Protein AF-A0A1C9WLQ6-F1 (afdb_monomer_lite)

Radius of gyration: 16.51 Å; chains: 1; bounding box: 37×39×49 Å

Sequence (210 aa):
MPSKVFTDQELMTVGNAVLQQYGGPPMDDSGQARKSYALMPSPPPGWYPPPVEPSECGVFHEPWQHQAQLDLTMGFAMGLVPIGGWPGPGMILLDVRSAPRDSLARADFDYTDELLSRCATFDKTESSVRGPEVYTVHLLTAPKIGEKAYAMKTSWQGRDIRLGLRVLAGTLSIDLGFNSGFAMSDADALELMEQIAQQFVDEANKPTRG

pLDDT: mean 86.21, std 12.08, range [38.06, 97.44]

Structure (mmCIF, N/CA/C/O backbone):
data_AF-A0A1C9WLQ6-F1
#
_entry.id   AF-A0A1C9WLQ6-F1
#
loop_
_atom_site.group_PDB
_atom_site.id
_atom_site.type_symbol
_atom_site.label_atom_id
_atom_site.label_alt_id
_atom_site.label_comp_id
_atom_site.label_asym_id
_atom_site.label_entity_id
_atom_site.label_seq_id
_atom_site.pdbx_PDB_ins_code
_atom_site.Cartn_x
_atom_site.Cartn_y
_atom_site.Cartn_z
_atom_site.occupancy
_atom_site.B_iso_or_equiv
_atom_site.auth_seq_id
_atom_site.auth_comp_id
_atom_site.auth_asym_id
_atom_site.auth_atom_id
_atom_site.pdbx_PDB_model_num
ATOM 1 N N . MET A 1 1 ? -5.318 -9.184 15.111 1.00 90.81 1 MET A N 1
ATOM 2 C CA . MET A 1 1 ? -5.619 -8.402 13.898 1.00 90.81 1 MET A CA 1
ATOM 3 C C . MET A 1 1 ? -6.871 -7.580 14.147 1.00 90.81 1 MET A C 1
ATOM 5 O O . MET A 1 1 ? -7.752 -8.095 14.842 1.00 90.81 1 MET A O 1
ATOM 9 N N . PRO A 1 2 ? -6.948 -6.346 13.620 1.00 91.31 2 PRO A N 1
ATOM 10 C CA . PRO A 1 2 ? -8.106 -5.478 13.792 1.00 91.31 2 PRO A CA 1
ATOM 11 C C . PRO A 1 2 ? -9.375 -6.136 13.246 1.00 91.31 2 PRO A C 1
ATOM 13 O O . PRO A 1 2 ? -9.385 -6.659 12.135 1.00 91.31 2 PRO A O 1
ATOM 16 N N . SER A 1 3 ? -10.441 -6.142 14.043 1.00 92.62 3 SER A N 1
ATOM 17 C CA . SER A 1 3 ? -11.726 -6.763 13.683 1.00 92.62 3 SER A CA 1
ATOM 18 C C . SER A 1 3 ? -12.830 -5.749 13.382 1.00 92.62 3 SER A C 1
ATOM 20 O O . SER A 1 3 ? -13.868 -6.104 12.826 1.00 92.62 3 SER A O 1
ATOM 22 N N . LYS A 1 4 ? -12.616 -4.481 13.746 1.00 94.44 4 LYS A N 1
ATOM 23 C CA . LYS A 1 4 ? -13.542 -3.372 13.511 1.00 94.44 4 LYS A CA 1
ATOM 24 C C . LYS A 1 4 ? -13.301 -2.769 12.130 1.00 94.44 4 LYS A C 1
ATOM 26 O O . LYS A 1 4 ? -12.160 -2.495 11.784 1.00 94.44 4 LYS A O 1
ATOM 31 N N . VAL A 1 5 ? -14.360 -2.498 11.370 1.00 96.12 5 VAL A N 1
ATOM 32 C CA . VAL A 1 5 ? -14.257 -1.640 10.178 1.00 96.12 5 VAL A CA 1
ATOM 33 C C . VAL A 1 5 ? -14.198 -0.184 10.631 1.00 96.12 5 VAL A C 1
ATOM 35 O O . VAL A 1 5 ? -15.054 0.258 11.398 1.00 96.12 5 VAL A O 1
ATOM 38 N N . PHE A 1 6 ? -13.176 0.534 10.181 1.00 96.19 6 PHE A N 1
ATOM 39 C CA . PHE A 1 6 ? -12.925 1.923 10.543 1.00 96.19 6 PHE A CA 1
ATOM 40 C C . PHE A 1 6 ? -13.519 2.866 9.498 1.00 96.19 6 PHE A C 1
ATOM 42 O O . PHE A 1 6 ? -13.469 2.606 8.297 1.00 96.19 6 PHE A O 1
ATOM 49 N N . THR A 1 7 ? -14.059 3.985 9.963 1.00 94.81 7 THR A N 1
ATOM 50 C CA . THR A 1 7 ? -14.397 5.132 9.111 1.00 94.81 7 THR A CA 1
ATOM 51 C C . THR A 1 7 ? -13.138 5.904 8.704 1.00 94.81 7 THR A C 1
ATOM 53 O O . THR A 1 7 ? -12.097 5.769 9.350 1.00 94.81 7 THR A O 1
ATOM 56 N N . ASP A 1 8 ? -13.240 6.772 7.691 1.00 93.75 8 ASP A N 1
ATOM 57 C CA . ASP A 1 8 ? -12.157 7.691 7.295 1.00 93.75 8 ASP A CA 1
ATOM 58 C C . ASP A 1 8 ? -11.576 8.442 8.508 1.00 93.75 8 ASP A C 1
ATOM 60 O O . ASP A 1 8 ? -10.367 8.480 8.720 1.00 93.75 8 ASP A O 1
ATOM 64 N N . GLN A 1 9 ? -12.447 8.990 9.364 1.00 94.56 9 GLN A N 1
ATOM 65 C CA . GLN A 1 9 ? -12.029 9.763 10.533 1.00 94.56 9 GLN A CA 1
ATOM 66 C C . GLN A 1 9 ? -11.255 8.926 11.551 1.00 94.56 9 GLN A C 1
ATOM 68 O O . GLN A 1 9 ? -10.273 9.400 12.121 1.00 94.56 9 GLN A O 1
ATOM 73 N N . GLU A 1 10 ? -11.682 7.688 11.786 1.00 96.25 10 GLU A N 1
ATOM 74 C CA . GLU A 1 10 ? -11.002 6.802 12.726 1.00 96.25 10 GLU A CA 1
ATOM 75 C C . GLU A 1 10 ? -9.656 6.328 12.169 1.00 96.25 10 GLU A C 1
ATOM 77 O O . GLU A 1 10 ? -8.682 6.284 12.918 1.00 96.25 10 GLU A O 1
ATOM 82 N N . LEU A 1 11 ? -9.567 6.052 10.862 1.00 95.81 11 LEU A N 1
ATOM 83 C CA . LEU A 1 11 ? -8.293 5.747 10.205 1.00 95.81 11 LEU A CA 1
ATOM 84 C C . LEU A 1 11 ? -7.330 6.930 10.253 1.00 95.81 11 LEU A C 1
ATOM 86 O O . LEU A 1 11 ? -6.155 6.731 10.548 1.00 95.81 11 LEU A O 1
ATOM 90 N N . MET A 1 12 ? -7.811 8.156 10.029 1.00 96.00 12 MET A N 1
ATOM 91 C CA . MET A 1 12 ? -6.989 9.354 10.197 1.00 96.00 12 MET A CA 1
ATOM 92 C C . MET A 1 12 ? -6.490 9.486 11.639 1.00 96.00 12 MET A C 1
ATOM 94 O O . MET A 1 12 ? -5.332 9.828 11.852 1.00 96.00 12 MET A O 1
ATOM 98 N N . THR A 1 13 ? -7.319 9.191 12.646 1.00 96.25 13 THR A N 1
ATOM 99 C CA . THR A 1 13 ? -6.895 9.208 14.056 1.00 96.25 13 THR A CA 1
ATOM 100 C C . THR A 1 13 ? -5.802 8.176 14.342 1.00 96.25 13 THR A C 1
ATOM 102 O O . THR A 1 13 ? -4.795 8.533 14.952 1.00 96.25 13 THR A O 1
ATOM 105 N N . VAL A 1 14 ? -5.965 6.934 13.875 1.00 96.56 14 VAL A N 1
ATOM 106 C CA . VAL A 1 14 ? -4.946 5.875 14.002 1.00 96.56 14 VAL A CA 1
ATOM 107 C C . VAL A 1 14 ? -3.658 6.287 13.284 1.00 96.56 14 VAL A C 1
ATOM 109 O O . VAL A 1 14 ? -2.586 6.285 13.884 1.00 96.56 14 VAL A O 1
ATOM 112 N N . GLY A 1 15 ? -3.765 6.724 12.028 1.00 95.56 15 GLY A N 1
ATOM 113 C CA . GLY A 1 15 ? -2.625 7.163 11.228 1.00 95.56 15 GLY A CA 1
ATOM 114 C C . GLY A 1 15 ? -1.885 8.341 11.852 1.00 95.56 15 GLY A C 1
ATOM 115 O O . GLY A 1 15 ? -0.665 8.309 11.939 1.00 95.56 15 GLY A O 1
ATOM 116 N N . ASN A 1 16 ? -2.595 9.332 12.394 1.00 95.56 16 ASN A N 1
ATOM 117 C CA . ASN A 1 16 ? -1.980 10.463 13.090 1.00 95.56 16 ASN A CA 1
ATOM 118 C C . ASN A 1 16 ? -1.144 10.028 14.301 1.00 95.56 16 ASN A C 1
ATOM 120 O O . ASN A 1 16 ? -0.064 10.575 14.516 1.00 95.56 16 ASN A O 1
ATOM 124 N N . ALA A 1 17 ? -1.607 9.045 15.079 1.00 94.56 17 ALA A N 1
ATOM 125 C CA . ALA A 1 17 ? -0.845 8.517 16.212 1.00 94.56 17 ALA A CA 1
ATOM 126 C C . ALA A 1 17 ? 0.442 7.790 15.770 1.00 94.56 17 ALA A C 1
ATOM 128 O O . ALA A 1 17 ? 1.456 7.847 16.468 1.00 94.56 17 ALA A O 1
ATOM 129 N N . VAL A 1 18 ? 0.428 7.153 14.595 1.00 94.44 18 VAL A N 1
ATOM 130 C CA . VAL A 1 18 ? 1.624 6.555 13.980 1.00 94.44 18 VAL A CA 1
ATOM 131 C C . VAL A 1 18 ? 2.556 7.645 13.439 1.00 94.44 18 VAL A C 1
ATOM 133 O O . VAL A 1 18 ? 3.714 7.717 13.843 1.00 94.44 18 VAL A O 1
ATOM 136 N N . LEU A 1 19 ? 2.059 8.548 12.586 1.00 91.25 19 LEU A N 1
ATOM 137 C CA . LEU A 1 19 ? 2.862 9.578 11.911 1.00 91.25 19 LEU A CA 1
ATOM 138 C C . LEU A 1 19 ? 3.553 10.551 12.874 1.00 91.25 19 LEU A C 1
ATOM 140 O O . LEU A 1 19 ? 4.663 11.009 12.591 1.00 91.25 19 LEU A O 1
ATOM 144 N N . GLN A 1 20 ? 2.948 10.829 14.034 1.00 90.00 20 GLN A N 1
ATOM 145 C CA . GLN A 1 20 ? 3.563 11.652 15.081 1.00 90.00 20 GLN A CA 1
ATOM 146 C C . GLN A 1 20 ? 4.928 11.120 15.536 1.00 90.00 20 GLN A C 1
ATOM 148 O O . GLN A 1 20 ? 5.811 11.915 15.856 1.00 90.00 20 GLN A O 1
ATOM 153 N N . GLN A 1 21 ? 5.135 9.800 15.524 1.00 89.12 21 GLN A N 1
ATOM 154 C CA . GLN A 1 21 ? 6.406 9.178 15.918 1.00 89.12 21 GLN A CA 1
ATOM 155 C C . GLN A 1 21 ? 7.533 9.469 14.920 1.00 89.12 21 GLN A C 1
ATOM 157 O O . GLN A 1 21 ? 8.706 9.444 15.284 1.00 89.12 21 GLN A O 1
ATOM 162 N N . TYR A 1 22 ? 7.172 9.801 13.681 1.00 88.44 22 TYR A N 1
ATOM 163 C CA . TYR A 1 22 ? 8.096 10.085 12.586 1.00 88.44 22 TYR A CA 1
ATOM 164 C C . TYR A 1 22 ? 8.267 11.587 12.319 1.00 88.44 22 TYR A C 1
ATOM 166 O O . TYR A 1 22 ? 8.954 11.973 11.374 1.00 88.44 22 TYR A O 1
ATOM 174 N N . GLY A 1 23 ? 7.642 12.454 13.128 1.00 83.06 23 GLY A N 1
ATOM 175 C CA . GLY A 1 23 ? 7.679 13.906 12.927 1.00 83.06 23 GLY A CA 1
ATOM 176 C C . GLY A 1 23 ? 7.059 14.355 11.598 1.00 83.06 23 GLY A C 1
ATOM 177 O O . GLY A 1 23 ? 7.413 15.418 11.087 1.00 83.06 23 GLY A O 1
ATOM 178 N N . GLY A 1 24 ? 6.185 13.524 11.020 1.00 75.56 24 GLY A N 1
ATOM 179 C CA . GLY A 1 24 ? 5.478 13.813 9.779 1.00 75.56 24 GLY A CA 1
ATOM 180 C C . GLY A 1 24 ? 4.307 14.776 9.972 1.00 75.56 24 GLY A C 1
ATOM 181 O O . GLY A 1 24 ? 3.872 15.015 11.105 1.00 75.56 24 GLY A O 1
ATOM 182 N N . PRO A 1 25 ? 3.779 15.341 8.873 1.00 86.94 25 PRO A N 1
ATOM 183 C CA . PRO A 1 25 ? 2.494 16.023 8.918 1.00 86.94 25 PRO A CA 1
ATOM 184 C C . PRO A 1 25 ? 1.389 15.050 9.373 1.00 86.94 25 PRO A C 1
ATOM 186 O O . PRO A 1 25 ? 1.560 13.831 9.290 1.00 86.94 25 PRO A O 1
ATOM 189 N N . PRO A 1 26 ? 0.247 15.566 9.856 1.00 91.69 26 PRO A N 1
ATOM 190 C CA . PRO A 1 26 ? -0.925 14.724 10.051 1.00 91.69 26 PRO A CA 1
ATOM 191 C C . PRO A 1 26 ? -1.365 14.077 8.727 1.00 91.69 26 PRO A C 1
ATOM 193 O O . PRO A 1 26 ? -1.025 14.558 7.647 1.00 91.69 26 PRO A O 1
ATOM 196 N N . MET A 1 27 ? -2.153 13.007 8.834 1.00 92.25 27 MET A N 1
ATOM 197 C CA . MET A 1 27 ? -2.867 12.389 7.717 1.00 92.25 27 MET A CA 1
ATOM 198 C C . MET A 1 27 ? -3.668 13.448 6.946 1.00 92.25 27 MET A C 1
ATOM 200 O O . MET A 1 27 ? -4.222 14.378 7.543 1.00 92.25 27 MET A O 1
ATOM 204 N N . ASP A 1 28 ? -3.765 13.270 5.633 1.00 90.75 28 ASP A N 1
ATOM 205 C CA . ASP A 1 28 ? -4.542 14.137 4.756 1.00 90.75 28 ASP A CA 1
ATOM 206 C C . ASP A 1 28 ? -6.041 14.051 5.076 1.00 90.75 28 ASP A C 1
ATOM 208 O O . ASP A 1 28 ? -6.569 12.987 5.419 1.00 90.75 28 ASP A O 1
ATOM 212 N N . ASP A 1 29 ? -6.755 15.171 4.908 1.00 89.94 29 ASP A N 1
ATOM 213 C CA . ASP A 1 29 ? -8.214 15.201 5.041 1.00 89.94 29 ASP A CA 1
ATOM 214 C C . ASP A 1 29 ? -8.843 14.319 3.955 1.00 89.94 29 ASP A C 1
ATOM 216 O O . ASP A 1 29 ? -8.941 14.687 2.780 1.00 89.94 29 ASP A O 1
ATOM 220 N N . SER A 1 30 ? -9.297 13.141 4.373 1.00 89.12 30 SER A N 1
ATOM 221 C CA . SER A 1 30 ? -9.847 12.120 3.483 1.00 89.12 30 SER A CA 1
ATOM 222 C C . SER A 1 30 ? -11.148 12.572 2.816 1.00 89.12 30 SER A C 1
ATOM 224 O O . SER A 1 30 ? -11.401 12.243 1.657 1.00 89.12 30 SER A O 1
ATOM 226 N N . GLY A 1 31 ? -11.949 13.407 3.486 1.00 87.62 31 GLY A N 1
ATOM 227 C CA . GLY A 1 31 ? -13.155 13.991 2.905 1.00 87.62 31 GLY A CA 1
ATOM 228 C C . GLY A 1 31 ? -12.828 15.011 1.814 1.00 87.62 31 GLY A C 1
ATOM 229 O O . GLY A 1 31 ? -13.459 15.015 0.753 1.00 87.62 31 GLY A O 1
ATOM 230 N N . GLN A 1 32 ? -11.825 15.859 2.047 1.00 86.56 32 GLN A N 1
ATOM 231 C CA . GLN A 1 32 ? -11.319 16.812 1.059 1.00 86.56 32 GLN A CA 1
ATOM 232 C C . GLN A 1 32 ? -10.671 16.089 -0.125 1.00 86.56 32 GLN A C 1
ATOM 234 O O . GLN A 1 32 ? -10.930 16.458 -1.276 1.00 86.56 32 GLN A O 1
ATOM 239 N N . ALA A 1 33 ? -9.891 15.037 0.139 1.00 84.06 33 ALA A N 1
ATOM 240 C CA . ALA A 1 33 ? -9.323 14.174 -0.883 1.00 84.06 33 ALA A CA 1
ATOM 241 C C . ALA A 1 33 ? -10.448 13.623 -1.763 1.00 84.06 33 ALA A C 1
ATOM 243 O O . ALA A 1 33 ? -10.515 13.970 -2.941 1.00 84.06 33 ALA A O 1
ATOM 244 N N . ARG A 1 34 ? -11.403 12.872 -1.200 1.00 83.00 34 ARG A N 1
ATOM 245 C CA . ARG A 1 34 ? -12.526 12.281 -1.953 1.00 83.00 34 ARG A CA 1
ATOM 246 C C . ARG A 1 34 ? -13.294 13.300 -2.792 1.00 83.00 34 ARG A C 1
ATOM 248 O O . ARG A 1 34 ? -13.593 13.021 -3.949 1.00 83.00 34 ARG A O 1
ATOM 255 N N . LYS A 1 35 ? -13.576 14.495 -2.257 1.00 83.88 35 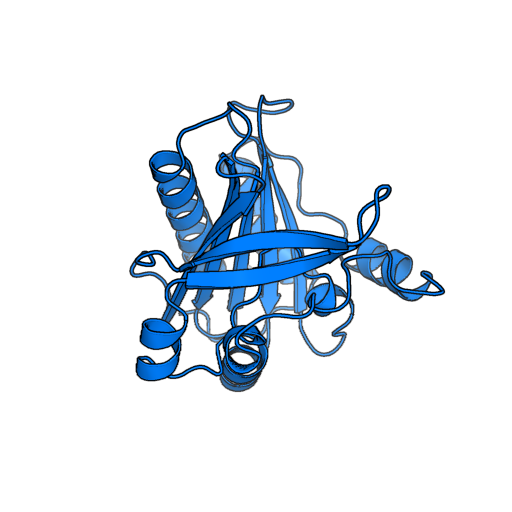LYS A N 1
ATOM 256 C CA . LYS A 1 35 ? -14.204 15.586 -3.029 1.00 83.88 35 LYS A CA 1
ATOM 257 C C . LYS A 1 35 ? -13.350 16.009 -4.219 1.00 83.88 35 LYS A C 1
ATOM 259 O O . LYS A 1 35 ? -13.876 16.181 -5.312 1.00 83.88 35 LYS A O 1
ATOM 264 N N . SER A 1 36 ? -12.047 16.162 -4.012 1.00 80.50 36 SER A N 1
ATOM 265 C CA . SER A 1 36 ? -11.103 16.535 -5.068 1.00 80.50 36 SER A CA 1
ATOM 266 C C . SER A 1 36 ? -11.053 15.461 -6.157 1.00 80.50 36 SER A C 1
ATOM 268 O O . SER A 1 36 ? -11.124 15.793 -7.336 1.00 80.50 36 SER A O 1
ATOM 270 N N . TYR A 1 37 ? -11.035 14.181 -5.768 1.00 74.50 37 TYR A N 1
ATOM 271 C CA . TYR A 1 37 ? -11.080 13.035 -6.679 1.00 74.50 37 TYR A CA 1
ATOM 272 C C . TYR A 1 37 ? -12.401 12.948 -7.459 1.00 74.50 37 TYR A C 1
ATOM 274 O O . TYR A 1 37 ? -12.375 12.775 -8.675 1.00 74.50 37 TYR A O 1
ATOM 282 N N . ALA A 1 38 ? -13.549 13.149 -6.805 1.00 76.75 38 ALA A N 1
ATOM 283 C CA . ALA A 1 38 ? -14.866 13.127 -7.450 1.00 76.75 38 ALA A CA 1
ATOM 284 C C . ALA A 1 38 ? -15.063 14.248 -8.487 1.00 76.75 38 ALA A C 1
ATOM 286 O O . ALA A 1 38 ? -15.879 14.114 -9.397 1.00 76.75 38 ALA A O 1
ATOM 287 N N . LEU A 1 39 ? -14.331 15.357 -8.348 1.00 76.12 39 LEU A N 1
ATOM 288 C CA . LEU A 1 39 ? -14.374 16.486 -9.276 1.00 76.12 39 LEU A CA 1
ATOM 289 C C . LEU A 1 39 ? -13.422 16.327 -10.467 1.00 76.12 39 LEU A C 1
ATOM 291 O O . LEU A 1 39 ? -13.440 17.184 -11.350 1.00 76.12 39 LEU A O 1
ATOM 295 N N . MET A 1 40 ? -12.606 15.268 -10.524 1.00 68.25 40 MET A N 1
ATOM 296 C CA . MET A 1 40 ? -11.732 15.026 -11.671 1.00 68.25 40 MET A CA 1
ATOM 297 C C . MET A 1 40 ? -12.553 14.449 -12.838 1.00 68.25 40 MET A C 1
ATOM 299 O O . MET A 1 40 ? -13.018 13.312 -12.757 1.00 68.25 40 MET A O 1
ATOM 303 N N . PRO A 1 41 ? -12.741 15.204 -13.941 1.00 53.06 41 PRO A N 1
ATOM 304 C CA . PRO A 1 41 ? -13.617 14.809 -15.050 1.00 53.06 41 PRO A CA 1
ATOM 305 C C . PRO A 1 41 ? -13.071 13.620 -15.852 1.00 53.06 41 PRO A C 1
ATOM 307 O O . PRO A 1 41 ? -13.786 12.999 -16.635 1.00 53.06 41 PRO A O 1
ATOM 310 N N . SER A 1 42 ? -11.791 13.304 -15.682 1.00 54.81 42 SER A N 1
ATOM 311 C CA . SER A 1 42 ? -11.160 12.075 -16.138 1.00 54.81 42 SER A CA 1
ATOM 312 C C . SER A 1 42 ? -9.997 11.773 -15.198 1.00 54.81 42 SER A C 1
ATOM 314 O O . SER A 1 42 ? -9.321 12.715 -14.770 1.00 54.81 42 SER A O 1
ATOM 316 N N . PRO A 1 43 ? -9.748 10.497 -14.879 1.00 54.59 43 PRO A N 1
ATOM 317 C CA . PRO A 1 43 ? -8.564 10.117 -14.131 1.00 54.59 43 PRO A CA 1
ATOM 318 C C . PRO A 1 43 ? -7.301 10.630 -14.845 1.00 54.59 43 PRO A C 1
ATOM 320 O O . PRO A 1 43 ? -7.176 10.415 -16.056 1.00 54.59 43 PRO A O 1
ATOM 323 N N . PRO A 1 44 ? -6.372 11.313 -14.155 1.00 54.31 44 PRO A N 1
ATOM 324 C CA . PRO A 1 44 ? -5.031 11.560 -14.658 1.00 54.31 44 PRO A CA 1
ATOM 325 C C . PRO A 1 44 ? -4.411 10.300 -15.293 1.00 54.31 44 PRO A C 1
ATOM 327 O O . PRO A 1 44 ? -4.679 9.181 -14.838 1.00 54.31 44 PRO A O 1
ATOM 330 N N . PRO A 1 45 ? -3.556 10.448 -16.322 1.00 50.12 45 PRO A N 1
ATOM 331 C CA . PRO A 1 45 ? -2.748 9.342 -16.830 1.00 50.12 45 PRO A CA 1
ATOM 332 C C . PRO A 1 45 ? -2.047 8.618 -15.666 1.00 50.12 45 PRO A C 1
ATOM 334 O O . PRO A 1 45 ? -1.383 9.268 -14.863 1.00 50.12 45 PRO A O 1
ATOM 337 N N . GLY A 1 46 ? -2.233 7.296 -15.553 1.00 52.50 46 GLY A N 1
ATOM 338 C CA . GLY A 1 46 ? -1.705 6.478 -14.445 1.00 52.50 46 GLY A CA 1
ATOM 339 C C . GLY A 1 46 ? -2.719 6.065 -13.366 1.00 52.50 46 GLY A C 1
ATOM 340 O O . GLY A 1 46 ? -2.365 5.318 -12.463 1.00 52.50 46 GLY A O 1
ATOM 341 N N . TRP A 1 47 ? -3.981 6.501 -13.449 1.00 53.28 47 TRP A N 1
ATOM 342 C CA . TRP A 1 47 ? -5.034 6.085 -12.502 1.00 53.28 47 TRP A CA 1
ATOM 343 C C . TRP A 1 47 ? -5.726 4.758 -12.824 1.00 53.28 47 TRP A C 1
ATOM 345 O O . TRP A 1 47 ? -6.273 4.112 -11.929 1.00 53.28 47 TRP A O 1
ATOM 355 N N . TYR A 1 48 ? -5.761 4.370 -14.096 1.00 60.00 48 TYR A N 1
ATOM 356 C CA . TYR A 1 48 ? -6.139 3.009 -14.461 1.00 60.00 48 TYR A CA 1
ATOM 357 C C . TYR A 1 48 ? -4.922 2.109 -14.269 1.00 60.00 48 TYR A C 1
ATOM 359 O O . TYR A 1 48 ? -3.806 2.585 -14.503 1.00 60.00 48 TYR A O 1
ATOM 367 N N . PRO A 1 49 ? -5.111 0.832 -13.883 1.00 68.94 49 PRO A N 1
ATOM 368 C CA . PRO A 1 49 ? -3.999 -0.098 -13.826 1.00 68.94 49 PRO A CA 1
ATOM 369 C C . PRO A 1 49 ? -3.325 -0.082 -15.202 1.00 68.94 49 PRO A C 1
ATOM 371 O O . PRO A 1 49 ? -4.023 -0.253 -16.212 1.00 68.94 49 PRO A O 1
ATOM 374 N N . PRO A 1 50 ? -2.016 0.206 -15.278 1.00 78.25 50 PRO A N 1
ATOM 375 C CA . PRO A 1 50 ? -1.320 0.164 -16.550 1.00 78.25 50 PRO A CA 1
ATOM 376 C C . PRO A 1 50 ? -1.463 -1.242 -17.146 1.00 78.25 50 PRO A C 1
ATOM 378 O O . PRO A 1 50 ? -1.526 -2.208 -16.385 1.00 78.25 50 PRO A O 1
ATOM 381 N N . PRO A 1 51 ? -1.512 -1.395 -18.481 1.00 87.62 51 PRO A N 1
ATOM 382 C CA . PRO A 1 51 ? -1.411 -2.709 -19.098 1.00 87.62 51 PRO A CA 1
ATOM 383 C C . PRO A 1 51 ? -0.188 -3.457 -18.562 1.00 87.62 51 PRO A C 1
ATOM 385 O O . PRO A 1 51 ? 0.903 -2.882 -18.493 1.00 87.62 51 PRO A O 1
ATOM 388 N N . VAL A 1 52 ? -0.391 -4.719 -18.191 1.00 91.31 52 VAL A N 1
ATOM 389 C CA . VAL A 1 52 ? 0.625 -5.606 -17.617 1.00 91.31 52 VAL A CA 1
ATOM 390 C C . VAL A 1 52 ? 0.816 -6.810 -18.534 1.00 91.31 52 VAL A C 1
ATOM 392 O O . VAL A 1 52 ? -0.159 -7.306 -19.095 1.00 91.31 52 VAL A O 1
ATOM 395 N N . GLU A 1 53 ? 2.054 -7.276 -18.675 1.00 93.75 53 GLU A N 1
ATOM 396 C CA . GLU A 1 53 ? 2.416 -8.490 -19.403 1.00 93.75 53 GLU A CA 1
ATOM 397 C C . GLU A 1 53 ? 3.285 -9.396 -18.505 1.00 93.75 53 GLU A C 1
ATOM 399 O O . GLU A 1 53 ? 4.375 -8.977 -18.098 1.00 93.75 53 GLU A O 1
ATOM 404 N N . PRO A 1 54 ? 2.848 -10.633 -18.195 1.00 94.69 54 PRO A N 1
ATOM 405 C CA . PRO A 1 54 ? 1.558 -11.237 -18.551 1.00 94.69 54 PRO A CA 1
ATOM 406 C C . PRO A 1 54 ? 0.353 -10.559 -17.881 1.00 94.69 54 PRO A C 1
ATOM 408 O O . PRO A 1 54 ? 0.442 -10.081 -16.749 1.00 94.69 54 PRO A O 1
ATOM 411 N N . SER A 1 55 ? -0.797 -10.547 -18.560 1.00 92.31 55 SER A N 1
ATOM 412 C CA . SER A 1 55 ? -2.003 -9.839 -18.091 1.00 92.31 55 SER A CA 1
ATOM 413 C C . SER A 1 55 ? -2.517 -10.303 -16.723 1.00 92.31 55 SER A C 1
ATOM 415 O O . SER A 1 55 ? -3.024 -9.500 -15.940 1.00 92.31 55 SER A O 1
ATOM 417 N N . GLU A 1 56 ? -2.336 -11.582 -16.390 1.00 92.50 56 GLU A N 1
ATOM 418 C CA . GLU A 1 56 ? -2.707 -12.160 -15.099 1.00 92.50 56 GLU A CA 1
ATOM 419 C C . GLU A 1 56 ? -1.890 -11.604 -13.923 1.00 92.50 56 GLU A C 1
ATOM 421 O O . GLU A 1 56 ? -2.333 -11.698 -12.780 1.00 92.50 56 GLU A O 1
ATOM 426 N N . CYS A 1 57 ? -0.733 -10.986 -14.181 1.00 93.31 57 CYS A N 1
ATOM 427 C CA . CYS A 1 57 ? 0.076 -10.331 -13.155 1.00 93.31 57 CYS A CA 1
ATOM 428 C C . CYS A 1 57 ? -0.471 -8.953 -12.753 1.00 93.31 57 CYS A C 1
ATOM 430 O O . CYS A 1 57 ? -0.007 -8.375 -11.771 1.00 93.31 57 CYS A O 1
ATOM 432 N N . GLY A 1 58 ? -1.506 -8.454 -13.440 1.00 88.38 58 GLY A N 1
ATOM 433 C CA . GLY A 1 58 ? -2.174 -7.188 -13.124 1.00 88.38 58 GLY A CA 1
ATOM 434 C C . GLY A 1 58 ? -2.850 -7.133 -11.750 1.00 88.38 58 GLY A C 1
ATOM 435 O O . GLY A 1 58 ? -3.203 -6.047 -11.308 1.00 88.38 58 GLY A O 1
ATOM 436 N N . VAL A 1 59 ? -2.987 -8.269 -11.054 1.00 88.06 59 VAL A N 1
ATOM 437 C CA . VAL A 1 59 ? -3.464 -8.337 -9.659 1.00 88.06 59 VAL A CA 1
ATOM 438 C C . VAL A 1 59 ? -2.457 -7.779 -8.645 1.00 88.06 59 VAL A C 1
ATOM 440 O O . VAL A 1 59 ? -2.830 -7.454 -7.521 1.00 88.06 59 VAL A O 1
ATOM 443 N N . PHE A 1 60 ? -1.178 -7.650 -9.016 1.00 89.06 60 PHE A N 1
ATOM 444 C CA . PHE A 1 60 ? -0.148 -7.060 -8.161 1.00 89.06 60 PHE A CA 1
ATOM 445 C C . PHE A 1 60 ? -0.072 -5.558 -8.407 1.00 89.06 60 PHE A C 1
ATOM 447 O O . PHE A 1 60 ? 0.574 -5.077 -9.335 1.00 89.06 60 PHE A O 1
ATOM 454 N N . HIS A 1 61 ? -0.771 -4.813 -7.560 1.00 76.31 61 HIS A N 1
ATOM 455 C CA . HIS A 1 61 ? -0.917 -3.372 -7.707 1.00 76.31 61 HIS A CA 1
ATOM 456 C C . HIS A 1 61 ? 0.244 -2.654 -7.038 1.00 76.31 61 HIS A C 1
ATOM 458 O O . HIS A 1 61 ? 0.530 -2.919 -5.866 1.00 76.31 61 HIS A O 1
ATOM 464 N N . GLU A 1 62 ? 0.861 -1.721 -7.756 1.00 69.94 62 GLU A N 1
ATOM 465 C CA . GLU A 1 62 ? 1.792 -0.781 -7.146 1.00 69.94 62 GLU A CA 1
ATOM 466 C C . GLU A 1 62 ? 1.112 0.083 -6.078 1.00 69.94 62 GLU A C 1
ATOM 468 O O . GLU A 1 62 ? -0.102 0.329 -6.154 1.00 69.94 62 GLU A O 1
ATOM 473 N N . PRO A 1 63 ? 1.910 0.604 -5.130 1.00 60.84 63 PRO A N 1
ATOM 474 C CA . PRO A 1 63 ? 1.479 1.704 -4.292 1.00 60.84 63 PRO A CA 1
ATOM 475 C C . PRO A 1 63 ? 0.982 2.872 -5.144 1.00 60.84 63 PRO A C 1
ATOM 477 O O . PRO A 1 63 ? 1.423 3.048 -6.282 1.00 60.84 63 PRO A O 1
ATOM 480 N N . TRP A 1 64 ? 0.101 3.699 -4.581 1.00 61.72 64 TRP A N 1
ATOM 481 C CA . TRP A 1 64 ? -0.406 4.931 -5.216 1.00 61.72 64 TRP A CA 1
ATOM 482 C C . TRP A 1 64 ? -1.458 4.733 -6.303 1.00 61.72 64 TRP A C 1
ATOM 484 O O . TRP A 1 64 ? -1.813 5.677 -7.009 1.00 61.72 64 TRP A O 1
ATOM 494 N N . GLN A 1 65 ? -2.018 3.532 -6.433 1.00 60.38 65 GLN A N 1
ATOM 495 C CA . GLN A 1 65 ? -3.187 3.354 -7.284 1.00 60.38 65 GLN A CA 1
ATOM 496 C C . GLN A 1 65 ? -4.423 3.983 -6.633 1.00 60.38 65 GLN A C 1
ATOM 498 O O . GLN A 1 65 ? -4.961 3.484 -5.644 1.00 60.38 65 GLN A O 1
ATOM 503 N N . HIS A 1 66 ? -4.903 5.065 -7.250 1.00 64.12 66 HIS A N 1
ATOM 504 C CA . HIS A 1 66 ? -5.952 5.948 -6.731 1.00 64.12 66 HIS A CA 1
ATOM 505 C C . HIS A 1 66 ? -7.367 5.330 -6.635 1.00 64.12 66 HIS A C 1
ATOM 507 O O . HIS A 1 66 ? -8.366 6.025 -6.429 1.00 64.12 66 HIS A O 1
ATOM 513 N N . GLN A 1 67 ? -7.484 4.016 -6.823 1.00 63.31 67 GLN A N 1
ATOM 514 C CA . GLN A 1 67 ? -8.758 3.304 -6.753 1.00 63.31 67 GLN A CA 1
ATOM 515 C C . GLN A 1 67 ? -9.318 3.290 -5.327 1.00 63.31 67 GLN A C 1
ATOM 517 O O . GLN A 1 67 ? -10.534 3.335 -5.147 1.00 63.31 67 GLN A O 1
ATOM 522 N N . ALA A 1 68 ? -8.444 3.309 -4.317 1.00 64.25 68 ALA A N 1
ATOM 523 C CA . ALA A 1 68 ? -8.833 3.303 -2.911 1.00 64.25 68 ALA A CA 1
ATOM 524 C C . ALA A 1 68 ? -9.668 4.533 -2.504 1.00 64.25 68 ALA A C 1
ATOM 526 O O . ALA A 1 68 ? -10.620 4.425 -1.736 1.00 64.25 68 ALA A O 1
ATOM 527 N N . GLN A 1 69 ? -9.336 5.697 -3.056 1.00 70.25 69 GLN A N 1
ATOM 528 C CA . GLN A 1 69 ? -9.962 6.992 -2.792 1.00 70.25 69 GLN A CA 1
ATOM 529 C C . GLN A 1 69 ? -11.367 7.065 -3.403 1.00 70.25 69 GLN A C 1
ATOM 531 O O . GLN A 1 69 ? -12.241 7.764 -2.883 1.00 70.25 69 GLN A O 1
ATOM 536 N N . LEU A 1 70 ? -11.576 6.348 -4.511 1.00 72.00 70 LEU A N 1
ATOM 537 C CA . LEU A 1 70 ? -12.826 6.325 -5.269 1.00 72.00 70 LEU A CA 1
ATOM 538 C C . LEU A 1 70 ? -13.832 5.307 -4.723 1.00 72.00 70 LEU A C 1
ATOM 540 O O . LEU A 1 70 ? -15.031 5.450 -4.971 1.00 72.00 70 LEU A O 1
ATOM 544 N N . ASP A 1 71 ? -13.379 4.314 -3.956 1.00 77.50 71 ASP A N 1
ATOM 545 C CA . ASP A 1 71 ? -14.272 3.379 -3.284 1.00 77.50 71 ASP A CA 1
ATOM 546 C C . ASP A 1 71 ? -14.864 4.015 -2.016 1.00 77.50 71 ASP A C 1
ATOM 548 O O . ASP A 1 71 ? -14.248 4.079 -0.949 1.00 77.50 71 ASP A O 1
ATOM 552 N N . LEU A 1 72 ? -16.089 4.525 -2.146 1.00 79.81 72 LEU A N 1
ATOM 553 C CA . LEU A 1 72 ? -16.842 5.130 -1.045 1.00 79.81 72 LEU A CA 1
ATOM 554 C C . LEU A 1 72 ? -17.421 4.092 -0.070 1.00 79.81 72 LEU A C 1
ATOM 556 O O . LEU A 1 72 ? -18.000 4.474 0.946 1.00 79.81 72 LEU A O 1
ATOM 560 N N . THR A 1 73 ? -17.314 2.795 -0.372 1.00 83.94 73 THR A N 1
ATOM 561 C CA . THR A 1 73 ? -17.829 1.721 0.491 1.00 83.94 73 THR A CA 1
ATOM 562 C C . THR A 1 73 ? -16.838 1.301 1.576 1.00 83.94 73 THR A C 1
ATOM 564 O O . THR A 1 73 ? -17.208 0.569 2.495 1.00 83.94 73 THR A O 1
ATOM 567 N N . MET A 1 74 ? -15.598 1.788 1.496 1.00 90.19 74 MET A N 1
ATOM 568 C CA . MET A 1 74 ? -14.512 1.487 2.424 1.00 90.19 74 MET A CA 1
ATOM 569 C C . MET A 1 74 ? -14.052 2.759 3.131 1.00 90.19 74 MET A C 1
ATOM 571 O O . MET A 1 74 ? -14.024 3.828 2.522 1.00 90.19 74 MET A O 1
ATOM 575 N N . GLY A 1 75 ? -13.647 2.644 4.396 1.00 92.94 75 GLY A N 1
ATOM 576 C CA . GLY A 1 75 ? -12.901 3.705 5.066 1.00 92.94 75 GLY A CA 1
ATOM 577 C C . GLY A 1 75 ? -11.552 3.917 4.382 1.00 92.94 75 GLY A C 1
ATOM 578 O O . GLY A 1 75 ? -10.950 2.955 3.909 1.00 92.94 75 GLY A O 1
ATOM 579 N N . PHE A 1 76 ? -11.078 5.156 4.334 1.00 92.62 76 PHE A N 1
ATOM 580 C CA . PHE A 1 76 ? -9.831 5.541 3.684 1.00 92.62 76 PHE A CA 1
ATOM 581 C C . PHE A 1 76 ? -9.076 6.596 4.499 1.00 92.62 76 PHE A C 1
ATOM 583 O O . PHE A 1 76 ? -9.697 7.499 5.057 1.00 92.62 76 PHE A O 1
ATOM 590 N N . ALA A 1 77 ? -7.747 6.498 4.526 1.00 93.00 77 ALA A N 1
ATOM 591 C CA . ALA A 1 77 ? -6.860 7.571 4.958 1.00 93.00 77 ALA A CA 1
ATOM 592 C C . ALA A 1 77 ? -5.522 7.522 4.205 1.00 93.00 77 ALA A C 1
ATOM 594 O O . ALA A 1 77 ? -5.031 6.437 3.897 1.00 93.00 77 ALA A O 1
ATOM 595 N N . MET A 1 78 ? -4.923 8.690 3.960 1.00 91.38 78 MET A N 1
ATOM 596 C CA . MET A 1 78 ? -3.607 8.844 3.327 1.00 91.38 78 MET A CA 1
ATOM 597 C C . MET A 1 78 ? -2.698 9.718 4.185 1.00 91.38 78 MET A C 1
ATOM 599 O O . MET A 1 78 ? -3.172 10.615 4.882 1.00 91.38 78 MET A O 1
ATOM 603 N N . GLY A 1 79 ? -1.394 9.478 4.126 1.00 90.56 79 GLY A N 1
ATOM 604 C CA . GLY A 1 79 ? -0.407 10.353 4.734 1.00 90.56 79 GLY A CA 1
ATOM 605 C C . GLY A 1 79 ? 0.998 10.161 4.180 1.00 90.56 79 GLY A C 1
ATOM 606 O O . GLY A 1 79 ? 1.252 9.348 3.2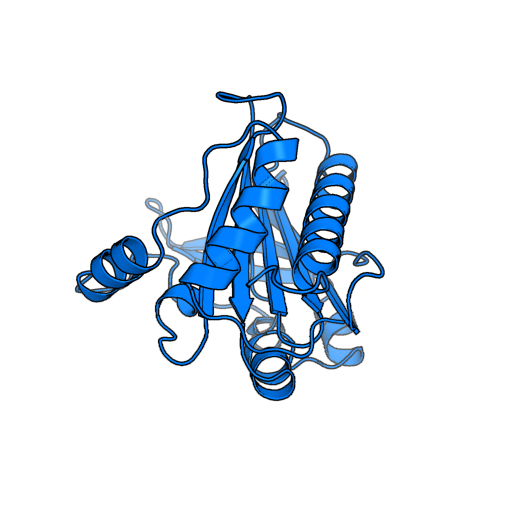89 1.00 90.56 79 GLY A O 1
ATOM 607 N N . LEU A 1 80 ? 1.921 10.937 4.742 1.00 89.56 80 LEU A N 1
ATOM 608 C CA . LEU A 1 80 ? 3.327 10.965 4.357 1.00 89.56 80 LEU A CA 1
ATOM 609 C C . LEU A 1 80 ? 4.208 10.740 5.583 1.00 89.56 80 LEU A C 1
ATOM 611 O O . LEU A 1 80 ? 4.104 11.462 6.575 1.00 89.56 80 LEU A O 1
ATOM 615 N N . VAL A 1 81 ? 5.129 9.786 5.482 1.00 88.81 81 VAL A N 1
ATOM 616 C CA . VAL A 1 81 ? 6.200 9.576 6.457 1.00 88.81 81 VAL A CA 1
ATOM 617 C C . VAL A 1 81 ? 7.490 10.174 5.894 1.00 88.81 81 VAL A C 1
ATOM 619 O O . VAL A 1 81 ? 8.032 9.637 4.922 1.00 88.81 81 VAL A O 1
ATOM 622 N N . PRO A 1 82 ? 8.007 11.283 6.447 1.00 86.50 82 PRO A N 1
ATOM 623 C CA . PRO A 1 82 ? 9.272 11.832 5.991 1.00 86.50 82 PRO A CA 1
ATOM 624 C C . PRO A 1 82 ? 10.442 10.942 6.405 1.00 86.50 82 PRO A C 1
ATOM 626 O O . PRO A 1 82 ? 10.557 10.518 7.554 1.00 86.50 82 PRO A O 1
ATOM 629 N N . ILE A 1 83 ? 11.372 10.735 5.482 1.00 82.56 83 ILE A N 1
ATOM 630 C CA . ILE A 1 83 ? 12.655 10.102 5.771 1.00 82.56 83 ILE A CA 1
ATOM 631 C C . ILE A 1 83 ? 13.631 11.202 6.174 1.00 82.56 83 ILE A C 1
ATOM 633 O O . ILE A 1 83 ? 13.857 12.127 5.401 1.00 82.56 83 ILE A O 1
ATOM 637 N N . GLY A 1 84 ? 14.217 11.106 7.370 1.00 72.62 84 GLY A N 1
ATOM 638 C CA . GLY A 1 84 ? 15.190 12.086 7.873 1.00 72.62 84 GLY A CA 1
ATOM 639 C C . GLY A 1 84 ? 14.589 13.372 8.462 1.00 72.62 84 GLY A C 1
ATOM 640 O O . GLY A 1 84 ? 15.325 14.334 8.670 1.00 72.62 84 GLY A O 1
ATOM 641 N N . GLY A 1 85 ? 13.284 13.387 8.760 1.00 68.75 85 GLY A N 1
ATOM 642 C CA . GLY A 1 85 ? 12.561 14.539 9.323 1.00 68.75 85 GLY A CA 1
ATOM 643 C C . GLY A 1 85 ? 11.896 15.421 8.263 1.00 68.75 85 GLY A C 1
ATOM 644 O O . GLY A 1 85 ? 12.143 15.256 7.076 1.00 68.75 85 GLY A O 1
ATOM 645 N N . TRP A 1 86 ? 11.010 16.337 8.670 1.00 68.50 86 TRP A N 1
ATOM 646 C CA . TRP A 1 86 ? 10.268 17.207 7.747 1.00 68.50 86 TRP A CA 1
ATOM 647 C C . TRP A 1 86 ? 10.881 18.618 7.649 1.00 68.50 86 TRP A C 1
ATOM 649 O O . TRP A 1 86 ? 11.017 19.277 8.685 1.00 68.50 86 TRP A O 1
ATOM 659 N N . PRO A 1 87 ? 11.169 19.147 6.441 1.00 62.78 87 PRO A N 1
ATOM 660 C CA . PRO A 1 87 ? 11.192 18.470 5.138 1.00 62.78 87 PRO A CA 1
ATOM 661 C C . PRO A 1 87 ? 12.461 17.610 4.967 1.00 62.78 87 PRO A C 1
ATOM 663 O O . PRO A 1 87 ? 13.558 18.060 5.297 1.00 62.78 87 PRO A O 1
ATOM 666 N N . GLY A 1 88 ? 12.315 16.390 4.441 1.00 64.50 88 GLY A N 1
ATOM 667 C CA . GLY A 1 88 ? 13.387 15.385 4.373 1.00 64.50 88 GLY A CA 1
ATOM 668 C C . GLY A 1 88 ? 13.767 14.985 2.945 1.00 64.50 88 GLY A C 1
ATOM 669 O O . GLY A 1 88 ? 13.039 15.313 2.007 1.00 64.50 88 GLY A O 1
ATOM 670 N N . PRO A 1 89 ? 14.899 14.276 2.746 1.00 68.00 89 PRO A N 1
ATOM 671 C CA . PRO A 1 89 ? 15.377 13.827 1.430 1.00 68.00 89 PRO A CA 1
ATOM 672 C C . PRO A 1 89 ? 14.455 12.840 0.701 1.00 68.00 89 PRO A C 1
ATOM 674 O O . PRO A 1 89 ? 14.633 12.623 -0.494 1.00 68.00 89 PRO A O 1
ATOM 677 N N . GLY A 1 90 ? 13.494 12.231 1.393 1.00 78.25 90 GLY A N 1
ATOM 678 C CA . GLY A 1 90 ? 12.552 11.284 0.809 1.00 78.25 90 GLY A CA 1
ATOM 679 C C . GLY A 1 90 ? 11.287 11.159 1.647 1.00 78.25 90 GLY A C 1
ATOM 680 O O . GLY A 1 90 ? 11.210 11.678 2.763 1.00 78.25 90 GLY A O 1
ATOM 681 N N . MET A 1 91 ? 10.283 10.478 1.101 1.00 86.75 91 MET A N 1
ATOM 682 C CA . MET A 1 91 ? 9.004 10.252 1.769 1.00 86.75 91 MET A CA 1
ATOM 683 C C . MET A 1 91 ? 8.497 8.850 1.451 1.00 86.75 91 MET A C 1
ATOM 685 O O . MET A 1 91 ? 8.601 8.401 0.306 1.00 86.75 91 MET A O 1
ATOM 689 N N . ILE A 1 92 ? 7.920 8.194 2.453 1.00 90.19 92 ILE A N 1
ATOM 690 C CA . ILE A 1 92 ? 7.051 7.039 2.259 1.00 90.19 92 ILE A CA 1
ATOM 691 C C . ILE A 1 92 ? 5.621 7.559 2.242 1.00 90.19 92 ILE A C 1
ATOM 693 O O . ILE A 1 92 ? 5.177 8.254 3.153 1.00 90.19 92 ILE A O 1
ATOM 697 N N . LEU A 1 93 ? 4.907 7.230 1.185 1.00 89.75 93 LEU A N 1
ATOM 698 C CA . LEU A 1 93 ? 3.478 7.455 1.052 1.00 89.75 93 LEU A CA 1
ATOM 699 C C . LEU A 1 93 ? 2.750 6.280 1.705 1.00 89.75 93 LEU A C 1
ATOM 701 O O . LEU A 1 93 ? 3.098 5.129 1.445 1.00 89.75 93 LEU A O 1
ATOM 705 N N . LEU A 1 94 ? 1.771 6.584 2.548 1.00 91.75 94 LEU A N 1
ATOM 706 C CA . LEU A 1 94 ? 0.945 5.621 3.264 1.00 91.75 94 LEU A CA 1
ATOM 707 C C . LEU A 1 94 ? -0.507 5.802 2.826 1.00 91.75 94 LEU A C 1
ATOM 709 O O . LEU A 1 94 ? -1.074 6.869 3.036 1.00 91.75 94 LEU A O 1
ATOM 713 N N . ASP A 1 95 ? -1.108 4.746 2.297 1.00 91.56 95 ASP A N 1
ATOM 714 C CA . ASP A 1 95 ? -2.529 4.639 1.988 1.00 91.56 95 ASP A CA 1
ATOM 715 C C . ASP A 1 95 ? -3.130 3.494 2.808 1.00 91.56 95 ASP A C 1
ATOM 717 O O . ASP A 1 95 ? -2.626 2.372 2.808 1.00 91.56 95 ASP A O 1
ATOM 721 N N . VAL A 1 96 ? -4.227 3.749 3.518 1.00 93.38 96 VAL A N 1
ATOM 722 C CA . VAL A 1 96 ? -4.915 2.725 4.311 1.00 93.38 96 VAL A CA 1
ATOM 723 C C . VAL A 1 96 ? -6.382 2.679 3.942 1.00 93.38 96 VAL A C 1
ATOM 725 O O . VAL A 1 96 ? -7.069 3.700 3.932 1.00 93.38 96 VAL A O 1
ATOM 728 N N . ARG A 1 97 ? -6.877 1.467 3.694 1.00 93.56 97 ARG A N 1
ATOM 729 C CA . ARG A 1 97 ? -8.302 1.172 3.557 1.00 93.56 97 ARG A CA 1
ATOM 730 C C . ARG A 1 97 ? -8.809 0.329 4.704 1.00 93.56 97 ARG A C 1
ATOM 732 O O . ARG A 1 97 ? -8.093 -0.540 5.199 1.00 93.56 97 ARG A O 1
ATOM 739 N N . SER A 1 98 ? -10.074 0.528 5.061 1.00 95.44 98 SER A N 1
ATOM 740 C CA . SER A 1 98 ? -10.779 -0.358 5.975 1.00 95.44 98 SER A CA 1
ATOM 741 C C . SER A 1 98 ? -12.125 -0.820 5.443 1.00 95.44 98 SER A C 1
ATOM 743 O O . SER A 1 98 ? -12.983 -0.022 5.073 1.00 95.44 98 SER A O 1
ATOM 745 N N . ALA A 1 99 ? -12.312 -2.135 5.436 1.00 95.50 99 ALA A N 1
ATOM 746 C CA . ALA A 1 99 ? -13.542 -2.809 5.044 1.00 95.50 99 ALA A CA 1
ATOM 747 C C . ALA A 1 99 ? -13.565 -4.218 5.665 1.00 95.50 99 ALA A C 1
ATOM 749 O O . ALA A 1 99 ? -12.576 -4.635 6.279 1.00 95.50 99 ALA A O 1
ATOM 750 N N . PRO A 1 100 ? -14.663 -4.988 5.535 1.00 96.25 100 PRO A N 1
ATOM 751 C CA . PRO A 1 100 ? -14.647 -6.396 5.906 1.00 96.25 100 PRO A CA 1
ATOM 752 C C . PRO A 1 100 ? -13.484 -7.132 5.231 1.00 96.25 100 PRO A C 1
ATOM 754 O O . PRO A 1 100 ? -13.216 -6.930 4.046 1.00 96.25 100 PRO A O 1
ATOM 757 N N . ARG A 1 101 ?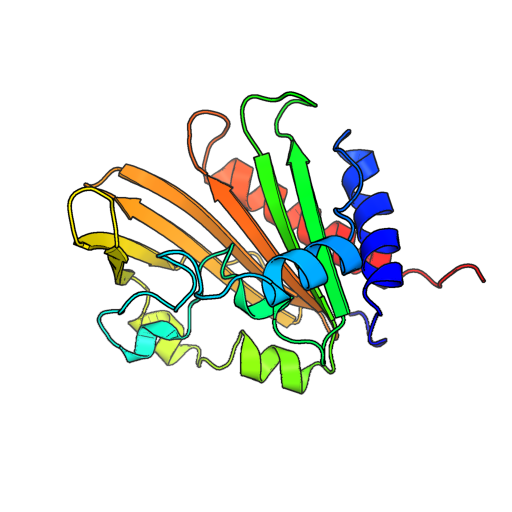 -12.822 -8.011 5.987 1.00 95.06 101 ARG A N 1
ATOM 758 C CA . ARG A 1 101 ? -11.606 -8.721 5.565 1.00 95.06 101 ARG A CA 1
ATOM 759 C C . ARG A 1 101 ? -11.735 -9.376 4.191 1.00 95.06 101 ARG A C 1
ATOM 761 O O . ARG A 1 101 ? -10.831 -9.260 3.373 1.00 95.06 101 ARG A O 1
ATOM 768 N N . ASP A 1 102 ? -12.851 -10.049 3.923 1.00 94.00 102 ASP A N 1
ATOM 769 C CA . ASP A 1 102 ? -13.055 -10.750 2.649 1.00 94.00 102 ASP A CA 1
ATOM 770 C C . ASP A 1 102 ? -13.224 -9.788 1.465 1.00 94.00 102 ASP A C 1
ATOM 772 O O . ASP A 1 102 ? -12.832 -10.122 0.347 1.00 94.00 102 ASP A O 1
ATOM 776 N N . SER A 1 103 ? -13.754 -8.582 1.704 1.00 92.12 103 SER A N 1
ATOM 777 C CA . SER A 1 103 ? -13.834 -7.528 0.688 1.00 92.12 103 SER A CA 1
ATOM 778 C C . SER A 1 103 ? -12.442 -7.010 0.327 1.00 92.12 103 SER A C 1
ATOM 780 O O . SER A 1 103 ? -12.134 -6.893 -0.854 1.00 92.12 103 SER A O 1
ATOM 782 N N . LEU A 1 104 ? -11.585 -6.765 1.325 1.00 91.50 104 LEU A N 1
ATOM 783 C CA . LEU A 1 104 ? -10.196 -6.339 1.104 1.00 91.50 104 LEU A CA 1
ATOM 784 C C . LEU A 1 104 ? -9.360 -7.441 0.451 1.00 91.50 104 LEU A C 1
ATOM 786 O O . LEU A 1 104 ? -8.638 -7.190 -0.507 1.00 91.50 104 LEU A O 1
ATOM 790 N N . ALA A 1 105 ? -9.498 -8.684 0.919 1.00 92.00 105 ALA A N 1
ATOM 791 C CA . ALA A 1 105 ? -8.793 -9.821 0.342 1.00 92.00 105 ALA A CA 1
ATOM 792 C C . ALA A 1 105 ? -9.121 -9.992 -1.148 1.00 92.00 105 ALA A C 1
ATOM 794 O O . ALA A 1 105 ? -8.222 -10.254 -1.937 1.00 92.00 105 ALA A O 1
ATOM 795 N N . ARG A 1 106 ? -10.388 -9.800 -1.536 1.00 89.06 106 ARG A N 1
ATOM 796 C CA . ARG A 1 106 ? -10.811 -9.847 -2.940 1.00 89.06 106 ARG A CA 1
ATOM 797 C C . ARG A 1 106 ? -10.337 -8.640 -3.749 1.00 89.06 106 ARG A C 1
ATOM 799 O O . ARG A 1 106 ? -10.029 -8.792 -4.920 1.00 89.06 106 ARG A O 1
ATOM 806 N N . ALA A 1 107 ? -10.321 -7.451 -3.153 1.00 85.19 107 ALA A N 1
ATOM 807 C CA . ALA A 1 107 ? -9.915 -6.239 -3.858 1.00 85.19 107 ALA A CA 1
ATOM 808 C C . ALA A 1 107 ? -8.402 -6.200 -4.122 1.00 85.19 107 ALA A C 1
ATOM 810 O O . ALA A 1 107 ? -7.981 -5.768 -5.189 1.00 85.19 107 ALA A O 1
ATOM 811 N N . ASP A 1 108 ? -7.601 -6.662 -3.157 1.00 84.69 108 ASP A N 1
ATOM 812 C CA . ASP A 1 108 ? -6.171 -6.339 -3.103 1.00 84.69 108 ASP A CA 1
ATOM 813 C C . ASP A 1 108 ? -5.253 -7.562 -3.046 1.00 84.69 108 ASP A C 1
ATOM 815 O O . ASP A 1 108 ? -4.043 -7.434 -3.214 1.00 84.69 108 ASP A O 1
ATOM 819 N N . PHE A 1 109 ? -5.803 -8.748 -2.770 1.00 89.69 109 PHE A N 1
ATOM 820 C CA . PHE A 1 109 ? -5.026 -9.964 -2.515 1.00 89.69 109 PHE A CA 1
ATOM 821 C C . PHE A 1 109 ? -5.606 -11.208 -3.200 1.00 89.69 109 PHE A C 1
ATOM 823 O O . PHE A 1 109 ? -5.332 -12.333 -2.755 1.00 89.69 109 PHE A O 1
ATOM 830 N N . ASP A 1 110 ? -6.379 -11.025 -4.275 1.00 89.19 110 ASP A N 1
ATOM 831 C CA . ASP A 1 110 ? -7.005 -12.103 -5.049 1.00 89.19 110 ASP A CA 1
ATOM 832 C C . ASP A 1 110 ? -5.999 -12.772 -5.997 1.00 89.19 110 ASP A C 1
ATOM 834 O O . ASP A 1 110 ? -6.091 -12.728 -7.221 1.00 89.19 110 ASP A O 1
ATOM 838 N N . TYR A 1 111 ? -4.965 -13.359 -5.398 1.00 90.62 111 TYR A N 1
ATOM 839 C CA . TYR A 1 111 ? -3.925 -14.120 -6.075 1.00 90.62 111 TYR A CA 1
ATOM 840 C C . TYR A 1 111 ? -3.589 -15.386 -5.287 1.00 90.62 111 TYR A C 1
ATOM 842 O O . TYR A 1 111 ? -3.682 -15.425 -4.053 1.00 90.62 111 TYR A O 1
ATOM 850 N N . THR A 1 112 ? -3.146 -16.416 -6.004 1.00 92.06 112 THR A N 1
ATOM 851 C CA . THR A 1 112 ? -2.622 -17.662 -5.433 1.00 92.06 112 THR A CA 1
ATOM 852 C C . THR A 1 112 ? -1.103 -17.595 -5.282 1.00 92.06 112 THR A C 1
ATOM 854 O O . THR A 1 112 ? -0.443 -16.819 -5.972 1.00 92.06 112 THR A O 1
ATOM 857 N N . ASP A 1 113 ? -0.525 -18.447 -4.435 1.00 90.75 113 ASP A N 1
ATOM 858 C CA . ASP A 1 113 ? 0.939 -18.550 -4.305 1.00 90.75 113 ASP A CA 1
ATOM 859 C C . ASP A 1 113 ? 1.605 -19.002 -5.617 1.00 90.75 113 ASP A C 1
ATOM 861 O O . ASP A 1 113 ? 2.717 -18.588 -5.939 1.00 90.75 113 ASP A O 1
ATOM 865 N N . GLU A 1 114 ? 0.902 -19.809 -6.421 1.00 94.31 114 GLU A N 1
ATOM 866 C CA . GLU A 1 114 ? 1.355 -20.173 -7.765 1.00 94.31 114 GLU A CA 1
ATOM 867 C C . GLU A 1 114 ? 1.433 -18.939 -8.672 1.00 94.31 114 GLU A C 1
ATOM 869 O O . GLU A 1 114 ? 2.445 -18.732 -9.341 1.00 94.31 114 GLU A O 1
ATOM 874 N N . LEU A 1 115 ? 0.396 -18.092 -8.672 1.00 93.88 115 LEU A N 1
ATOM 875 C CA . LEU A 1 115 ? 0.393 -16.864 -9.463 1.00 93.88 115 LEU A CA 1
ATOM 876 C C . LEU A 1 115 ? 1.486 -15.901 -8.987 1.00 93.88 115 LEU A C 1
ATOM 878 O O . LEU A 1 115 ? 2.202 -15.359 -9.820 1.00 93.88 115 LEU A O 1
ATOM 882 N N . LEU A 1 116 ? 1.673 -15.763 -7.670 1.00 92.00 116 LEU A N 1
ATOM 883 C CA . LEU A 1 116 ? 2.767 -14.990 -7.074 1.00 92.00 116 LEU A CA 1
ATOM 884 C C . LEU A 1 116 ? 4.135 -15.464 -7.585 1.00 92.00 116 LEU A C 1
ATOM 886 O O . LEU A 1 116 ? 4.964 -14.649 -7.981 1.00 92.00 116 LEU A O 1
ATOM 890 N N . SER A 1 117 ? 4.359 -16.781 -7.638 1.00 92.81 117 SER A N 1
ATOM 891 C CA . SER A 1 117 ? 5.611 -17.348 -8.147 1.00 92.81 117 SER A CA 1
ATOM 892 C C . SER A 1 117 ? 5.799 -17.130 -9.649 1.00 92.81 117 SER A C 1
ATOM 894 O O . SER A 1 117 ? 6.927 -16.903 -10.082 1.00 92.81 117 SER A O 1
ATOM 896 N N . ARG A 1 118 ? 4.736 -17.229 -10.457 1.00 95.62 118 ARG A N 1
ATOM 897 C CA . ARG A 1 118 ? 4.821 -17.012 -11.914 1.00 95.62 118 ARG A CA 1
ATOM 898 C C . ARG A 1 118 ? 5.015 -15.537 -12.259 1.00 95.62 118 ARG A C 1
ATOM 900 O O . ARG A 1 118 ? 5.752 -15.229 -13.185 1.00 95.62 118 ARG A O 1
ATOM 907 N N . CYS A 1 119 ? 4.411 -14.650 -11.477 1.00 95.81 119 CYS A N 1
ATOM 908 C CA . CYS A 1 119 ? 4.525 -13.201 -11.600 1.00 95.81 119 CYS A CA 1
ATOM 909 C C . CYS A 1 119 ? 5.692 -12.625 -10.787 1.00 95.81 119 CYS A C 1
ATOM 911 O O . CYS A 1 119 ? 5.687 -11.441 -10.472 1.00 95.81 119 CYS A O 1
ATOM 913 N N . ALA A 1 120 ? 6.711 -13.426 -10.451 1.00 95.56 120 ALA A N 1
ATOM 914 C CA . ALA A 1 120 ? 7.884 -12.935 -9.726 1.00 95.56 120 ALA A CA 1
ATOM 915 C C . ALA A 1 120 ? 8.577 -11.768 -10.455 1.00 95.56 120 ALA A C 1
ATOM 917 O O . ALA A 1 120 ? 9.218 -10.923 -9.831 1.00 95.56 120 ALA A O 1
ATOM 918 N N . THR A 1 121 ? 8.461 -11.712 -11.782 1.00 96.19 121 THR A N 1
ATOM 919 C CA . THR A 1 121 ? 8.855 -10.562 -12.596 1.00 96.19 121 THR A CA 1
ATOM 920 C C . THR A 1 121 ? 7.894 -10.415 -13.769 1.00 96.19 121 THR A C 1
ATOM 922 O O . THR A 1 121 ? 7.572 -11.407 -14.419 1.00 96.19 121 THR A O 1
ATOM 925 N N . PHE A 1 122 ? 7.440 -9.194 -14.031 1.00 95.56 122 PHE A N 1
ATOM 926 C CA . PHE A 1 122 ? 6.537 -8.873 -15.134 1.00 95.56 122 PHE A CA 1
ATOM 927 C C . PHE A 1 122 ? 6.729 -7.422 -15.579 1.00 95.56 122 PHE A C 1
ATOM 929 O O . PHE A 1 122 ? 7.284 -6.610 -14.839 1.00 95.56 122 PHE A O 1
ATOM 936 N N . ASP A 1 123 ? 6.252 -7.085 -16.772 1.00 95.25 123 ASP A N 1
ATOM 937 C CA . ASP A 1 123 ? 6.349 -5.729 -17.305 1.00 95.25 123 ASP A CA 1
ATOM 938 C C . ASP A 1 123 ? 5.004 -5.011 -17.219 1.00 95.25 123 ASP A C 1
ATOM 940 O O . ASP A 1 123 ? 3.940 -5.606 -17.378 1.00 95.25 123 ASP A O 1
ATOM 944 N N . LYS A 1 124 ? 5.050 -3.698 -17.014 1.00 91.19 124 LYS A N 1
ATOM 945 C CA . LYS A 1 124 ? 3.893 -2.810 -17.133 1.00 91.19 124 LYS A CA 1
ATOM 946 C C . LYS A 1 124 ? 4.210 -1.637 -18.042 1.00 91.19 124 LYS A C 1
ATOM 948 O O . LYS A 1 124 ? 5.349 -1.175 -18.115 1.00 91.19 124 LYS A O 1
ATOM 953 N N . THR A 1 125 ? 3.185 -1.123 -18.705 1.00 90.75 125 THR A N 1
ATOM 954 C CA . THR A 1 125 ? 3.309 0.019 -19.612 1.00 90.75 125 THR A CA 1
ATOM 955 C C . THR A 1 125 ? 2.560 1.220 -19.048 1.00 90.75 125 THR A C 1
ATOM 957 O O . THR A 1 125 ? 1.331 1.242 -19.055 1.00 90.75 125 THR A O 1
ATOM 960 N N . GLU A 1 126 ? 3.276 2.243 -18.582 1.00 85.25 126 GLU A N 1
ATOM 961 C CA . GLU A 1 126 ? 2.655 3.502 -18.148 1.00 85.25 126 GLU A CA 1
ATOM 962 C C . GLU A 1 126 ? 2.691 4.546 -19.264 1.00 85.25 126 GLU A C 1
ATOM 964 O O . GLU A 1 126 ? 3.585 4.573 -20.109 1.00 85.25 126 GLU A O 1
ATOM 969 N N . SER A 1 127 ? 1.713 5.449 -19.260 1.00 81.31 127 SER A N 1
ATOM 970 C CA . SER A 1 127 ? 1.734 6.612 -20.146 1.00 81.31 127 SER A CA 1
ATOM 971 C C . SER A 1 127 ? 2.667 7.681 -19.584 1.00 81.31 127 SER A C 1
ATOM 973 O O . SER A 1 127 ? 2.484 8.119 -18.452 1.00 81.31 127 SER A O 1
ATOM 975 N N . SER A 1 128 ? 3.616 8.156 -20.390 1.00 79.50 128 SER A N 1
ATOM 976 C CA . SER A 1 128 ? 4.473 9.296 -20.051 1.00 79.50 128 SER A CA 1
ATOM 977 C C . SER A 1 128 ? 4.304 10.439 -21.056 1.00 79.50 128 SER A C 1
ATOM 979 O O . SER A 1 128 ? 3.747 10.268 -22.143 1.00 79.50 128 SER A O 1
ATOM 981 N N . VAL A 1 129 ? 4.863 11.610 -20.738 1.00 77.38 129 VAL A N 1
ATOM 982 C CA . VAL A 1 129 ? 4.928 12.758 -21.664 1.00 77.38 129 VAL A CA 1
ATOM 983 C C . VAL A 1 129 ? 5.694 12.457 -22.962 1.00 77.38 129 VAL A C 1
ATOM 985 O O . VAL A 1 129 ? 5.523 13.169 -23.948 1.00 77.38 129 VAL A O 1
ATOM 988 N N . ARG A 1 130 ? 6.531 11.410 -22.982 1.00 80.50 130 ARG A N 1
ATOM 989 C CA . ARG A 1 130 ? 7.294 10.955 -24.158 1.00 80.50 130 ARG A CA 1
ATOM 990 C C . ARG A 1 130 ? 6.610 9.815 -24.920 1.00 80.50 130 ARG A C 1
ATOM 992 O O . ARG A 1 130 ? 7.173 9.317 -25.890 1.00 80.50 130 ARG A O 1
ATOM 999 N N . GLY A 1 131 ? 5.412 9.417 -24.498 1.00 83.62 131 GLY A N 1
ATOM 1000 C CA . GLY A 1 131 ? 4.723 8.218 -24.969 1.00 83.62 131 GLY A CA 1
ATOM 1001 C C . GLY A 1 131 ? 4.768 7.081 -23.943 1.00 83.62 131 GLY A C 1
ATOM 1002 O O . GLY A 1 131 ? 5.217 7.289 -22.813 1.00 83.62 131 GLY A O 1
ATOM 1003 N N . PRO A 1 132 ? 4.261 5.891 -24.298 1.00 87.31 132 PRO A N 1
ATOM 1004 C CA . PRO A 1 132 ? 4.261 4.737 -23.407 1.00 87.31 132 PRO A CA 1
ATOM 1005 C C . PRO A 1 132 ? 5.688 4.341 -23.001 1.00 87.31 132 PRO A C 1
ATOM 1007 O O . PRO A 1 132 ? 6.560 4.200 -23.858 1.00 87.31 132 PRO A O 1
ATOM 1010 N N . GLU A 1 133 ? 5.922 4.162 -21.705 1.00 90.44 133 GLU A N 1
ATOM 1011 C CA . GLU A 1 133 ? 7.188 3.685 -21.148 1.00 90.44 133 GLU A CA 1
ATOM 1012 C C . GLU A 1 133 ? 6.964 2.342 -20.447 1.00 90.44 133 GLU A C 1
ATOM 1014 O O . GLU A 1 133 ? 5.963 2.145 -19.755 1.00 90.44 133 GLU A O 1
ATOM 1019 N N . VAL A 1 134 ? 7.896 1.410 -20.657 1.00 92.56 134 VAL A N 1
ATOM 1020 C CA . VAL A 1 134 ? 7.863 0.084 -20.035 1.00 92.56 134 VAL A CA 1
ATOM 1021 C C . VAL A 1 134 ? 8.674 0.110 -18.748 1.00 92.56 134 VAL A C 1
ATOM 1023 O O . VAL A 1 134 ? 9.793 0.633 -18.706 1.00 92.56 134 VAL A O 1
ATOM 1026 N N . TYR A 1 135 ? 8.096 -0.477 -17.713 1.00 92.50 135 TYR A N 1
ATOM 1027 C CA . TYR A 1 135 ? 8.679 -0.636 -16.396 1.00 92.50 135 TYR A CA 1
ATOM 1028 C C . TYR A 1 135 ? 8.649 -2.112 -16.037 1.00 92.50 135 TYR A C 1
ATOM 1030 O O . TYR A 1 135 ? 7.624 -2.767 -16.222 1.00 92.50 135 TYR A O 1
ATOM 1038 N N . THR A 1 136 ? 9.740 -2.607 -15.472 1.00 95.19 136 THR A N 1
ATOM 1039 C CA . THR A 1 136 ? 9.812 -3.982 -14.985 1.00 95.19 136 THR A CA 1
ATOM 1040 C C . THR A 1 136 ? 9.493 -3.989 -13.500 1.00 95.19 136 THR A C 1
ATOM 1042 O O . THR A 1 136 ? 10.083 -3.232 -12.728 1.00 95.19 136 THR A O 1
ATOM 1045 N N . VAL A 1 137 ? 8.542 -4.825 -13.104 1.00 94.19 137 VAL A N 1
ATOM 1046 C CA . VAL A 1 137 ? 8.152 -5.051 -11.715 1.00 94.19 137 VAL A CA 1
ATOM 1047 C C . VAL A 1 137 ? 8.743 -6.375 -11.258 1.00 94.19 137 VAL A C 1
ATOM 1049 O O . VAL A 1 137 ? 8.607 -7.395 -11.930 1.00 94.19 137 VAL A O 1
ATOM 1052 N N . HIS A 1 138 ? 9.376 -6.363 -10.093 1.00 94.75 138 HIS A N 1
ATOM 1053 C CA . HIS A 1 138 ? 9.895 -7.536 -9.409 1.00 94.75 138 HIS A CA 1
ATOM 1054 C C . HIS A 1 138 ? 9.150 -7.710 -8.092 1.00 94.75 138 HIS A C 1
ATOM 1056 O O . HIS A 1 138 ? 9.195 -6.823 -7.238 1.00 94.75 138 HIS A O 1
ATOM 1062 N N . LEU A 1 139 ? 8.493 -8.852 -7.900 1.00 94.50 139 LEU A N 1
ATOM 1063 C CA . LEU A 1 139 ? 7.939 -9.196 -6.596 1.00 94.50 139 LEU A CA 1
ATOM 1064 C C . LEU A 1 139 ? 9.073 -9.634 -5.672 1.00 94.50 139 LEU A C 1
ATOM 1066 O O . LEU A 1 139 ? 9.940 -10.426 -6.043 1.00 94.50 139 LEU A O 1
ATOM 1070 N N . LEU A 1 140 ? 9.070 -9.087 -4.465 1.00 92.38 140 LEU A N 1
ATOM 1071 C CA . LEU A 1 140 ? 10.064 -9.365 -3.442 1.00 92.38 140 LEU A CA 1
ATOM 1072 C C . LEU A 1 140 ? 9.492 -10.325 -2.403 1.00 92.38 140 LEU A C 1
ATOM 1074 O O . LEU A 1 140 ? 8.276 -10.442 -2.229 1.00 92.38 140 LEU A O 1
ATOM 1078 N N . THR A 1 141 ? 10.382 -10.964 -1.647 1.00 89.38 141 THR A N 1
ATOM 1079 C CA . THR A 1 141 ? 9.983 -11.643 -0.414 1.00 89.38 141 THR A CA 1
ATOM 1080 C C . THR A 1 141 ? 9.385 -10.613 0.535 1.00 89.38 141 THR A C 1
ATOM 1082 O O . THR A 1 141 ? 10.087 -9.726 1.017 1.00 89.38 141 THR A O 1
ATOM 1085 N N . ALA A 1 142 ? 8.085 -10.729 0.791 1.00 86.88 142 ALA A N 1
ATOM 1086 C CA . ALA A 1 142 ? 7.394 -9.817 1.682 1.00 86.88 142 ALA A CA 1
ATOM 1087 C C . ALA A 1 142 ? 7.743 -10.099 3.152 1.00 86.88 142 ALA A C 1
ATOM 1089 O O . ALA A 1 142 ? 7.931 -11.265 3.528 1.00 86.88 142 ALA A O 1
ATOM 1090 N N . PRO A 1 143 ? 7.791 -9.057 3.997 1.00 89.81 143 PRO A N 1
ATOM 1091 C CA . PRO A 1 143 ? 7.874 -9.237 5.438 1.00 89.81 143 PRO A CA 1
ATOM 1092 C C . PRO A 1 143 ? 6.669 -10.026 5.968 1.00 89.81 143 PRO A C 1
ATOM 1094 O O . PRO A 1 143 ? 5.573 -9.997 5.401 1.00 89.81 143 PRO A O 1
ATOM 1097 N N . LYS A 1 144 ? 6.868 -10.753 7.073 1.00 90.81 144 LYS A N 1
ATOM 1098 C CA . LYS A 1 144 ? 5.815 -11.563 7.706 1.00 90.81 144 LYS A CA 1
ATOM 1099 C C . LYS A 1 144 ? 4.956 -10.696 8.620 1.00 90.81 144 LYS A C 1
ATOM 1101 O O . LYS A 1 144 ? 5.060 -10.775 9.840 1.00 90.81 144 LYS A O 1
ATOM 1106 N N . ILE A 1 145 ? 4.096 -9.900 8.003 1.00 93.25 145 ILE A N 1
ATOM 1107 C CA . ILE A 1 145 ? 3.186 -8.977 8.672 1.00 93.25 145 ILE A CA 1
ATOM 1108 C C . ILE A 1 145 ? 1.751 -9.186 8.183 1.00 93.25 145 ILE A C 1
ATOM 1110 O O . ILE A 1 145 ? 1.518 -9.495 7.014 1.00 93.25 145 ILE A O 1
ATOM 1114 N N . GLY A 1 146 ? 0.781 -9.007 9.083 1.00 93.25 146 GLY A N 1
ATOM 1115 C CA . GLY A 1 146 ? -0.625 -9.216 8.748 1.00 93.25 146 GLY A CA 1
ATOM 1116 C C . GLY A 1 146 ? -0.957 -10.692 8.504 1.00 93.25 146 GLY A C 1
ATOM 1117 O O . GLY A 1 146 ? -0.210 -11.595 8.886 1.00 93.25 146 GLY A O 1
ATOM 1118 N N . GLU A 1 147 ? -2.111 -10.955 7.895 1.00 94.69 147 GLU A N 1
ATOM 1119 C CA . GLU A 1 147 ? -2.461 -12.284 7.387 1.00 94.69 147 GLU A CA 1
ATOM 1120 C C . GLU A 1 147 ? -1.843 -12.561 6.015 1.00 94.69 147 GLU A C 1
ATOM 1122 O O . GLU A 1 147 ? -1.613 -13.722 5.673 1.00 94.69 147 GLU A O 1
ATOM 1127 N N . LYS A 1 148 ? -1.620 -11.519 5.208 1.00 94.31 148 LYS A N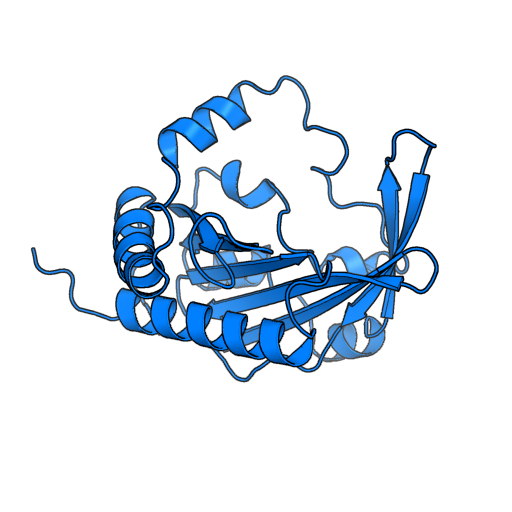 1
ATOM 1128 C CA . LYS A 1 148 ? -1.061 -11.636 3.859 1.00 94.31 148 LYS A CA 1
ATOM 1129 C C . LYS A 1 148 ? -0.347 -10.344 3.487 1.00 94.31 148 LYS A C 1
ATOM 1131 O O . LYS A 1 148 ? -0.860 -9.262 3.750 1.00 94.31 148 LYS A O 1
ATOM 1136 N N . ALA A 1 149 ? 0.804 -10.457 2.842 1.00 94.62 149 ALA A N 1
ATOM 1137 C CA . ALA A 1 149 ? 1.546 -9.310 2.349 1.00 94.62 149 ALA A CA 1
ATOM 1138 C C . ALA A 1 149 ? 2.238 -9.655 1.033 1.00 94.62 149 ALA A C 1
ATOM 1140 O O . ALA A 1 149 ? 2.599 -10.808 0.794 1.00 94.62 149 ALA A O 1
ATOM 1141 N N . TYR A 1 150 ? 2.434 -8.651 0.189 1.00 93.81 150 TYR A N 1
ATOM 1142 C CA . TYR A 1 150 ? 3.361 -8.728 -0.932 1.00 93.81 150 TYR A CA 1
ATOM 1143 C C . TYR A 1 150 ? 4.165 -7.432 -1.005 1.00 93.81 150 TYR A C 1
ATOM 1145 O O . TYR A 1 150 ? 3.679 -6.359 -0.647 1.00 93.81 150 TYR A O 1
ATOM 1153 N N . ALA A 1 151 ? 5.406 -7.545 -1.461 1.00 94.19 151 ALA A N 1
ATOM 1154 C CA . ALA A 1 151 ? 6.277 -6.410 -1.703 1.00 94.19 151 ALA A CA 1
ATOM 1155 C C . ALA A 1 151 ? 6.716 -6.430 -3.162 1.00 94.19 151 ALA A C 1
ATOM 1157 O O . ALA A 1 151 ? 6.806 -7.495 -3.778 1.00 94.19 151 ALA A O 1
ATOM 1158 N N . MET A 1 152 ? 6.987 -5.260 -3.718 1.00 93.31 152 MET A N 1
ATOM 1159 C CA . MET A 1 152 ? 7.455 -5.146 -5.088 1.00 93.31 152 MET A CA 1
ATOM 1160 C C . MET A 1 152 ? 8.472 -4.039 -5.249 1.00 93.31 152 MET A C 1
ATOM 1162 O O . MET A 1 152 ? 8.497 -3.076 -4.486 1.00 93.31 152 MET A O 1
ATOM 1166 N N . LYS A 1 153 ? 9.264 -4.166 -6.302 1.00 92.75 153 LYS A N 1
ATOM 1167 C CA . LYS A 1 153 ? 10.191 -3.155 -6.768 1.00 92.75 153 LYS A CA 1
ATOM 1168 C C . LYS A 1 153 ? 9.954 -2.891 -8.240 1.00 92.75 153 LYS A C 1
ATOM 1170 O O . LYS A 1 153 ? 9.808 -3.837 -9.008 1.00 92.75 153 LYS A O 1
ATOM 1175 N N . THR A 1 154 ? 9.974 -1.626 -8.624 1.00 91.88 154 THR A N 1
ATOM 1176 C CA . THR A 1 154 ? 9.797 -1.218 -10.014 1.00 91.88 154 THR A CA 1
ATOM 1177 C C . THR A 1 154 ? 11.054 -0.553 -10.527 1.00 91.88 154 THR A C 1
ATOM 1179 O O . THR A 1 154 ? 11.586 0.378 -9.912 1.00 91.88 154 THR A O 1
ATOM 1182 N N . SER A 1 155 ? 11.481 -1.002 -11.699 1.00 91.94 155 SER A N 1
ATOM 1183 C CA . SER A 1 155 ? 12.666 -0.524 -12.387 1.00 91.94 155 SER A CA 1
ATOM 1184 C C . SER A 1 155 ? 12.295 0.091 -13.736 1.00 91.94 155 SER A C 1
ATOM 1186 O O . SER A 1 155 ? 11.419 -0.387 -14.457 1.00 91.94 155 SER A O 1
ATOM 1188 N N . TRP A 1 156 ? 12.999 1.155 -14.101 1.00 90.56 156 TRP A N 1
ATOM 1189 C CA . TRP A 1 156 ? 12.889 1.830 -15.386 1.00 90.56 156 TRP A CA 1
ATOM 1190 C C . TRP A 1 156 ? 14.279 1.975 -15.995 1.00 90.56 156 TRP A C 1
ATOM 1192 O O . TRP A 1 156 ? 15.194 2.489 -15.352 1.00 90.56 156 TRP A O 1
ATOM 1202 N N . GLN A 1 157 ? 14.460 1.485 -17.225 1.00 88.75 157 GLN A N 1
ATOM 1203 C CA . GLN A 1 157 ? 15.757 1.492 -17.922 1.00 88.75 157 GLN A CA 1
ATOM 1204 C C . GLN A 1 157 ? 16.906 0.895 -17.080 1.00 88.75 157 GLN A C 1
ATOM 1206 O O . GLN A 1 157 ? 18.022 1.416 -17.055 1.00 88.75 157 GLN A O 1
ATOM 1211 N N . GLY A 1 158 ? 16.617 -0.191 -16.354 1.00 85.19 158 GLY A N 1
ATOM 1212 C CA . GLY A 1 158 ? 17.584 -0.880 -15.493 1.00 85.19 158 GLY A CA 1
ATOM 1213 C C . GLY A 1 158 ? 17.926 -0.149 -14.191 1.00 85.19 158 GLY A C 1
ATOM 1214 O O . GLY A 1 158 ? 18.888 -0.526 -13.526 1.00 85.19 158 GLY A O 1
ATOM 1215 N N . ARG A 1 159 ? 17.177 0.898 -13.826 1.00 87.12 159 ARG A N 1
ATOM 1216 C CA . ARG A 1 159 ? 17.321 1.609 -12.551 1.00 87.12 159 ARG A CA 1
ATOM 1217 C C . ARG A 1 159 ? 16.089 1.402 -11.697 1.00 87.12 159 ARG A C 1
ATOM 1219 O O . ARG A 1 159 ? 14.982 1.628 -12.173 1.00 87.12 159 ARG A O 1
ATOM 1226 N N . ASP A 1 160 ? 16.292 1.034 -10.444 1.00 87.75 160 ASP A N 1
ATOM 1227 C CA . ASP A 1 160 ? 15.212 0.950 -9.467 1.00 87.75 160 ASP A CA 1
ATOM 1228 C C . ASP A 1 160 ? 14.705 2.357 -9.157 1.00 87.75 160 ASP A C 1
ATOM 1230 O O . ASP A 1 160 ? 15.499 3.256 -8.865 1.00 87.75 160 ASP A O 1
ATOM 1234 N N . ILE A 1 161 ? 13.392 2.554 -9.265 1.00 87.00 161 ILE A N 1
ATOM 1235 C CA . ILE A 1 161 ? 12.753 3.866 -9.086 1.00 87.00 161 ILE A CA 1
ATOM 1236 C C . ILE A 1 161 ? 11.705 3.880 -7.973 1.00 87.00 161 ILE A C 1
ATOM 1238 O O . ILE A 1 161 ? 11.402 4.948 -7.438 1.00 87.00 161 ILE A O 1
ATOM 1242 N N . ARG A 1 162 ? 11.123 2.723 -7.641 1.00 88.25 162 ARG A N 1
ATOM 1243 C CA . ARG A 1 162 ? 10.028 2.607 -6.675 1.00 88.25 162 ARG A CA 1
ATOM 1244 C C . ARG A 1 162 ? 10.105 1.284 -5.931 1.00 88.25 162 ARG A C 1
ATOM 1246 O O . ARG A 1 162 ? 10.469 0.260 -6.507 1.00 88.25 162 ARG A O 1
ATOM 1253 N N . LEU A 1 163 ? 9.677 1.319 -4.682 1.00 91.44 163 LEU A N 1
ATOM 1254 C CA . LEU A 1 163 ? 9.484 0.169 -3.821 1.00 91.44 163 LEU A CA 1
ATOM 1255 C C . LEU A 1 163 ? 8.083 0.254 -3.208 1.00 91.44 163 LEU A C 1
ATOM 1257 O O . LEU A 1 163 ? 7.619 1.342 -2.870 1.00 91.44 163 LEU A O 1
ATOM 1261 N N . GLY A 1 164 ? 7.416 -0.886 -3.075 1.00 92.62 164 GLY A N 1
ATOM 1262 C CA . GLY A 1 164 ? 6.072 -0.977 -2.528 1.00 92.62 164 GLY A CA 1
ATOM 1263 C C . GLY A 1 164 ? 5.899 -2.139 -1.567 1.00 92.62 164 GLY A C 1
ATOM 1264 O O . GLY A 1 164 ? 6.477 -3.207 -1.771 1.00 92.62 164 GLY A O 1
ATOM 1265 N N . LEU A 1 165 ? 5.071 -1.938 -0.549 1.00 94.81 165 LEU A N 1
ATOM 1266 C CA . LEU A 1 165 ? 4.632 -2.957 0.395 1.00 94.81 165 LEU A CA 1
ATOM 1267 C C . LEU A 1 165 ? 3.120 -2.845 0.576 1.00 94.81 165 LEU A C 1
ATOM 1269 O O . LEU A 1 165 ? 2.624 -1.784 0.947 1.00 94.81 165 LEU A O 1
ATOM 1273 N N . ARG A 1 166 ? 2.403 -3.956 0.396 1.00 94.44 166 ARG A N 1
ATOM 1274 C CA . ARG A 1 166 ? 0.980 -4.037 0.718 1.00 94.44 166 ARG A CA 1
ATOM 1275 C C . ARG A 1 166 ? 0.698 -5.149 1.717 1.00 94.44 166 ARG A C 1
ATOM 1277 O O . ARG A 1 166 ? 1.192 -6.265 1.561 1.00 94.44 166 ARG A O 1
ATOM 1284 N N . VAL A 1 167 ? -0.114 -4.845 2.726 1.00 95.81 167 VAL A N 1
ATOM 1285 C CA . VAL A 1 167 ? -0.404 -5.712 3.875 1.00 95.81 167 VAL A CA 1
ATOM 1286 C C . VAL A 1 167 ? -1.907 -5.794 4.123 1.00 95.81 167 VAL A C 1
ATOM 1288 O O . VAL A 1 167 ? -2.572 -4.773 4.276 1.00 95.81 167 VAL A O 1
ATOM 1291 N N . LEU A 1 168 ? -2.430 -7.014 4.213 1.00 96.00 168 LEU A N 1
ATOM 1292 C CA . LEU A 1 168 ? -3.759 -7.324 4.727 1.00 96.00 168 LEU A CA 1
ATOM 1293 C C . LEU A 1 168 ? -3.638 -7.631 6.218 1.00 96.00 168 LEU A C 1
ATOM 1295 O O . LEU A 1 168 ? -2.932 -8.570 6.587 1.00 96.00 168 LEU A O 1
ATOM 1299 N N . ALA A 1 169 ? -4.327 -6.856 7.052 1.00 97.31 169 ALA A N 1
ATOM 1300 C CA . ALA A 1 169 ? -4.356 -7.003 8.504 1.00 97.31 169 ALA A CA 1
ATOM 1301 C C . ALA A 1 169 ? -5.801 -6.895 9.027 1.00 97.31 169 ALA A C 1
ATOM 1303 O O . ALA A 1 169 ? -6.268 -5.820 9.406 1.00 97.31 169 ALA A O 1
ATOM 1304 N N . GLY A 1 170 ? -6.530 -8.008 9.050 1.00 96.62 170 GLY A N 1
ATOM 1305 C CA . GLY A 1 170 ? -7.928 -8.088 9.459 1.00 96.62 170 GLY A CA 1
ATOM 1306 C C . GLY A 1 170 ? -8.826 -7.224 8.577 1.00 96.62 170 GLY A C 1
ATOM 1307 O O . GLY A 1 170 ? -9.035 -7.518 7.402 1.00 96.62 170 GLY A O 1
ATOM 1308 N N . THR A 1 171 ? -9.375 -6.158 9.151 1.00 96.94 171 THR A N 1
ATOM 1309 C CA . THR A 1 171 ? -10.199 -5.160 8.454 1.00 96.94 171 THR A CA 1
ATOM 1310 C C . THR A 1 171 ? -9.399 -4.017 7.830 1.00 96.94 171 THR A C 1
ATOM 1312 O O . THR A 1 171 ? -10.001 -3.007 7.466 1.00 96.94 171 THR A O 1
ATOM 1315 N N . LEU A 1 172 ? -8.072 -4.132 7.721 1.00 96.50 172 LEU A N 1
ATOM 1316 C CA . LEU A 1 172 ? -7.194 -3.123 7.125 1.00 96.50 172 LEU A CA 1
ATOM 1317 C C . LEU A 1 172 ? -6.453 -3.661 5.898 1.00 96.50 172 LEU A C 1
ATOM 1319 O O . LEU A 1 172 ? -5.927 -4.772 5.927 1.00 96.50 172 LEU A O 1
ATOM 1323 N N . SER A 1 173 ? -6.357 -2.837 4.855 1.00 94.81 173 SER A N 1
ATOM 1324 C CA . SER A 1 173 ? -5.362 -2.973 3.789 1.00 94.81 173 SER A CA 1
ATOM 1325 C C . SER A 1 173 ? -4.448 -1.757 3.848 1.00 94.81 173 SER A C 1
ATOM 1327 O O . SER A 1 173 ? -4.916 -0.633 3.668 1.00 94.81 173 SER A O 1
ATOM 1329 N N . ILE A 1 174 ? -3.167 -1.984 4.120 1.00 94.94 174 ILE A N 1
ATOM 1330 C CA . ILE A 1 174 ? -2.140 -0.951 4.268 1.00 94.94 174 ILE A CA 1
ATOM 1331 C C . ILE A 1 174 ? -1.238 -1.021 3.044 1.00 94.94 174 ILE A C 1
ATOM 1333 O O . ILE A 1 174 ? -0.680 -2.076 2.757 1.00 94.94 174 ILE A O 1
ATOM 1337 N N . ASP A 1 175 ? -1.108 0.089 2.335 1.00 93.88 175 ASP A N 1
ATOM 1338 C CA . ASP A 1 175 ? -0.317 0.238 1.123 1.00 93.88 175 ASP A CA 1
ATOM 1339 C C . ASP A 1 175 ? 0.736 1.322 1.350 1.00 93.88 175 ASP A C 1
ATOM 1341 O O . ASP A 1 175 ? 0.428 2.451 1.731 1.00 93.88 175 ASP A O 1
ATOM 1345 N N . LEU A 1 176 ? 1.998 0.957 1.181 1.00 93.62 176 LEU A N 1
ATOM 1346 C CA . LEU A 1 176 ? 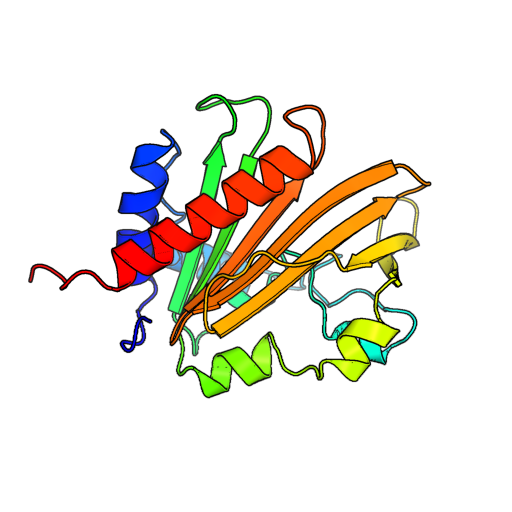3.149 1.804 1.449 1.00 93.62 176 LEU A CA 1
ATOM 1347 C C . LEU A 1 176 ? 4.004 1.869 0.198 1.00 93.62 176 LEU A C 1
ATOM 1349 O O . LEU A 1 176 ? 4.372 0.837 -0.363 1.00 93.62 176 LEU A O 1
ATOM 1353 N N . GLY A 1 177 ? 4.339 3.082 -0.223 1.00 91.69 177 GLY A N 1
ATOM 1354 C CA . GLY A 1 177 ? 5.173 3.307 -1.391 1.00 91.69 177 GLY A CA 1
ATOM 1355 C C . GLY A 1 177 ? 6.330 4.238 -1.096 1.00 91.69 177 GLY A C 1
ATOM 1356 O O . GLY A 1 177 ? 6.160 5.296 -0.492 1.00 91.69 177 GLY A O 1
ATOM 1357 N N . PHE A 1 178 ? 7.498 3.881 -1.608 1.00 89.25 178 PHE A N 1
ATOM 1358 C CA . PHE A 1 178 ? 8.717 4.665 -1.523 1.00 89.25 178 PHE A CA 1
ATOM 1359 C C . PHE A 1 178 ? 9.288 4.893 -2.924 1.00 89.25 178 PHE A C 1
ATOM 1361 O O . PHE A 1 178 ? 9.431 3.957 -3.708 1.00 89.25 178 PHE A O 1
ATOM 1368 N N . ASN A 1 179 ? 9.642 6.135 -3.249 1.00 83.50 179 ASN A N 1
ATOM 1369 C CA . ASN A 1 179 ? 10.448 6.412 -4.437 1.00 83.50 179 ASN A CA 1
ATOM 1370 C C . ASN A 1 179 ? 11.920 6.247 -4.048 1.00 83.50 179 ASN A C 1
ATOM 1372 O O . ASN A 1 179 ? 12.410 7.016 -3.225 1.00 83.50 179 ASN A O 1
ATOM 1376 N N . SER A 1 180 ? 12.634 5.296 -4.656 1.00 67.75 180 SER A N 1
ATOM 1377 C CA . SER A 1 180 ? 14.007 4.888 -4.287 1.00 67.75 180 SER A CA 1
ATOM 1378 C C . SER A 1 180 ? 15.096 5.947 -4.549 1.00 67.75 180 SER A C 1
ATOM 1380 O O . SER A 1 180 ? 16.293 5.663 -4.504 1.00 67.75 180 SER A O 1
ATOM 1382 N N . GLY A 1 181 ? 14.708 7.197 -4.817 1.00 60.25 181 GLY A N 1
ATOM 1383 C CA . GLY A 1 181 ? 15.604 8.313 -5.092 1.00 60.25 181 GLY A CA 1
ATOM 1384 C C . GLY A 1 181 ? 16.457 8.688 -3.881 1.00 60.25 181 GLY A C 1
ATOM 1385 O O . GLY A 1 181 ? 16.009 9.451 -3.039 1.00 60.25 181 GLY A O 1
ATOM 1386 N N . PHE A 1 182 ? 17.690 8.173 -3.831 1.00 60.53 182 PHE A N 1
ATOM 1387 C CA . PHE A 1 182 ? 18.856 8.566 -3.010 1.00 60.53 182 PHE A CA 1
ATOM 1388 C C . PHE A 1 182 ? 18.692 8.738 -1.482 1.00 60.53 182 PHE A C 1
ATOM 1390 O O . PHE A 1 182 ? 19.699 8.935 -0.806 1.00 60.53 182 PHE A O 1
ATOM 1397 N N . ALA A 1 183 ? 17.487 8.667 -0.917 1.00 69.06 183 ALA A N 1
ATOM 1398 C CA . ALA A 1 183 ? 17.238 8.952 0.495 1.00 69.06 183 ALA A CA 1
ATOM 1399 C C . ALA A 1 183 ? 17.611 7.785 1.426 1.00 69.06 183 ALA A C 1
ATOM 1401 O O . ALA A 1 183 ? 17.952 8.023 2.582 1.00 69.06 183 ALA A O 1
ATOM 1402 N N . MET A 1 184 ? 17.539 6.543 0.934 1.00 82.25 184 MET A N 1
ATOM 1403 C CA . MET A 1 184 ? 17.865 5.309 1.663 1.00 82.25 184 MET A CA 1
ATOM 1404 C C . MET A 1 184 ? 18.000 4.119 0.705 1.00 82.25 184 MET A C 1
ATOM 1406 O O . MET A 1 184 ? 17.623 4.223 -0.464 1.00 82.25 184 MET A O 1
ATOM 1410 N N . SER A 1 185 ? 18.549 3.003 1.193 1.00 86.69 185 SER A N 1
ATOM 1411 C CA . SER A 1 185 ? 18.577 1.746 0.440 1.00 86.69 185 SER A CA 1
ATOM 1412 C C . SER A 1 185 ? 17.190 1.090 0.391 1.00 86.69 185 SER A C 1
ATOM 1414 O O . SER A 1 185 ? 16.365 1.318 1.274 1.00 86.69 185 SER A O 1
ATOM 1416 N N . ASP A 1 186 ? 16.939 0.236 -0.607 1.00 87.38 186 ASP A N 1
ATOM 1417 C CA . ASP A 1 186 ? 15.672 -0.508 -0.714 1.00 87.38 186 ASP A CA 1
ATOM 1418 C C . ASP A 1 186 ? 15.408 -1.400 0.509 1.00 87.38 186 ASP A C 1
ATOM 1420 O O . ASP A 1 1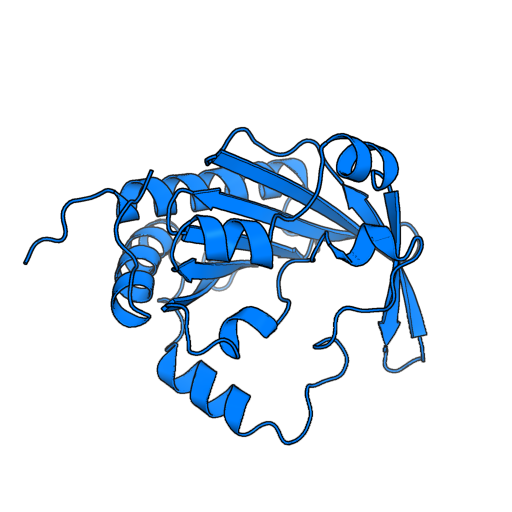86 ? 14.263 -1.562 0.923 1.00 87.38 186 ASP A O 1
ATOM 1424 N N . ALA A 1 187 ? 16.462 -1.983 1.090 1.00 88.94 187 ALA A N 1
ATOM 1425 C CA . ALA A 1 187 ? 16.341 -2.845 2.262 1.00 88.94 187 ALA A CA 1
ATOM 1426 C C . ALA A 1 187 ? 15.898 -2.044 3.494 1.00 88.94 187 ALA A C 1
ATOM 1428 O O . ALA A 1 187 ? 14.928 -2.427 4.145 1.00 88.94 187 ALA A O 1
ATOM 1429 N N . ASP A 1 188 ? 16.545 -0.902 3.751 1.00 89.94 188 ASP A N 1
ATOM 1430 C CA . ASP A 1 188 ? 16.179 -0.016 4.864 1.00 89.94 188 ASP A CA 1
ATOM 1431 C C . ASP A 1 188 ? 14.773 0.571 4.663 1.00 89.94 188 ASP A C 1
ATOM 1433 O O . ASP A 1 188 ? 14.010 0.722 5.616 1.00 89.94 188 ASP A O 1
ATOM 1437 N N . ALA A 1 189 ? 14.405 0.879 3.414 1.00 90.19 189 ALA A N 1
ATOM 1438 C CA . ALA A 1 189 ? 13.068 1.347 3.074 1.00 90.19 189 ALA A CA 1
ATOM 1439 C C . ALA A 1 189 ? 12.005 0.280 3.345 1.00 90.19 189 ALA A C 1
ATOM 1441 O O . ALA A 1 189 ? 10.967 0.591 3.928 1.00 90.19 189 ALA A O 1
ATOM 1442 N N . LEU A 1 190 ? 12.251 -0.973 2.947 1.00 92.06 190 LEU A N 1
ATOM 1443 C CA . LEU A 1 190 ? 11.321 -2.073 3.196 1.00 92.06 190 LEU A CA 1
ATOM 1444 C C . LEU A 1 190 ? 11.160 -2.345 4.692 1.00 92.06 190 LEU A C 1
ATOM 1446 O O . LEU A 1 190 ? 10.034 -2.523 5.150 1.00 92.06 190 LEU A O 1
ATOM 1450 N N . GLU A 1 191 ? 12.261 -2.328 5.445 1.00 93.75 191 GLU A N 1
ATOM 1451 C CA . GLU A 1 191 ? 12.242 -2.488 6.900 1.00 93.75 191 GLU A CA 1
ATOM 1452 C C . GLU A 1 191 ? 11.444 -1.361 7.572 1.00 93.75 191 GLU A C 1
ATOM 1454 O O . GLU A 1 191 ? 10.591 -1.616 8.422 1.00 93.75 191 GLU A O 1
ATOM 1459 N N . LEU A 1 192 ? 11.651 -0.108 7.158 1.00 93.19 192 LEU A N 1
ATOM 1460 C CA . LEU A 1 192 ? 10.882 1.020 7.678 1.00 93.19 192 LEU A CA 1
ATOM 1461 C C . LEU A 1 192 ? 9.389 0.902 7.330 1.00 93.19 192 LEU A C 1
ATOM 1463 O O . LEU A 1 192 ? 8.541 1.137 8.190 1.00 93.19 192 LEU A O 1
ATOM 1467 N N . MET A 1 193 ? 9.049 0.507 6.100 1.00 94.88 193 MET A N 1
ATOM 1468 C CA . MET A 1 193 ? 7.660 0.260 5.697 1.00 94.88 193 MET A CA 1
ATOM 1469 C C . MET A 1 193 ? 7.015 -0.864 6.519 1.00 94.88 193 MET A C 1
ATOM 1471 O O . MET A 1 193 ? 5.877 -0.714 6.961 1.00 94.88 193 MET A O 1
ATOM 1475 N N . GLU A 1 194 ? 7.735 -1.955 6.790 1.00 96.31 194 GLU A N 1
ATOM 1476 C CA . GLU A 1 194 ? 7.274 -3.021 7.688 1.00 96.31 194 GLU A CA 1
ATOM 1477 C C . GLU A 1 194 ? 6.977 -2.479 9.093 1.00 96.31 194 GLU A C 1
ATOM 1479 O O . GLU A 1 194 ? 5.899 -2.731 9.636 1.00 96.31 194 GLU A O 1
ATOM 1484 N N . GLN A 1 195 ? 7.889 -1.684 9.661 1.00 96.38 195 GLN A N 1
ATOM 1485 C CA . GLN A 1 195 ? 7.705 -1.074 10.980 1.00 96.38 195 GLN A CA 1
ATOM 1486 C C . GLN A 1 195 ? 6.474 -0.158 11.019 1.00 96.38 195 GLN A C 1
ATOM 1488 O O . GLN A 1 195 ? 5.672 -0.260 11.949 1.00 96.38 195 GLN A O 1
ATOM 1493 N N . ILE A 1 196 ? 6.288 0.697 10.007 1.00 95.81 196 ILE A N 1
ATOM 1494 C CA . ILE A 1 196 ? 5.126 1.594 9.905 1.00 95.81 196 ILE A CA 1
ATOM 1495 C C . ILE A 1 196 ? 3.829 0.781 9.830 1.00 95.81 196 ILE A C 1
ATOM 1497 O O . ILE A 1 196 ? 2.882 1.059 10.569 1.00 95.81 196 ILE A O 1
ATOM 1501 N N . ALA A 1 197 ? 3.784 -0.243 8.972 1.00 97.25 197 ALA A N 1
ATOM 1502 C CA . ALA A 1 197 ? 2.618 -1.110 8.852 1.00 97.25 197 ALA A CA 1
ATOM 1503 C C . ALA A 1 197 ? 2.305 -1.817 10.180 1.00 97.25 197 ALA A C 1
ATOM 1505 O O . ALA A 1 197 ? 1.145 -1.850 10.591 1.00 97.25 197 ALA A O 1
ATOM 1506 N N . GLN A 1 198 ? 3.320 -2.325 10.890 1.00 97.44 198 GLN A N 1
ATOM 1507 C CA . GLN A 1 198 ? 3.119 -3.018 12.166 1.00 97.44 198 GLN A CA 1
ATOM 1508 C C . GLN A 1 198 ? 2.592 -2.064 13.235 1.00 97.44 198 GLN A C 1
ATOM 1510 O O . GLN A 1 198 ? 1.631 -2.391 13.927 1.00 97.44 198 GLN A O 1
ATOM 1515 N N . GLN A 1 199 ? 3.153 -0.858 13.329 1.00 96.69 199 GLN A N 1
ATOM 1516 C CA . GLN A 1 199 ? 2.675 0.163 14.259 1.00 96.69 199 GLN A CA 1
ATOM 1517 C C . GLN A 1 199 ? 1.232 0.574 13.970 1.00 96.69 199 GLN A C 1
ATOM 1519 O O . GLN A 1 199 ? 0.457 0.761 14.906 1.00 96.69 199 GLN A O 1
ATOM 1524 N N . PHE A 1 200 ? 0.847 0.679 12.696 1.00 96.94 200 PHE A N 1
ATOM 1525 C CA . PHE A 1 200 ? -0.535 0.968 12.324 1.00 96.94 200 PHE A CA 1
ATOM 1526 C C . PHE A 1 200 ? -1.479 -0.154 12.762 1.00 96.94 200 PHE A C 1
ATOM 1528 O O . PHE A 1 200 ? -2.534 0.111 13.341 1.00 96.94 200 PHE A O 1
ATOM 1535 N N . VAL A 1 201 ? -1.088 -1.414 12.545 1.00 97.12 201 VAL A N 1
ATOM 1536 C CA . VAL A 1 201 ? -1.839 -2.582 13.024 1.00 97.12 201 VAL A CA 1
ATOM 1537 C C . VAL A 1 201 ? -1.966 -2.561 14.547 1.00 97.12 201 VAL A C 1
ATOM 1539 O O . VAL A 1 201 ? -3.058 -2.780 15.075 1.00 97.12 201 VAL A O 1
ATOM 1542 N N . ASP A 1 202 ? -0.882 -2.283 15.264 1.00 96.81 202 ASP A N 1
ATOM 1543 C CA . ASP A 1 202 ? -0.865 -2.241 16.726 1.00 96.81 202 ASP A CA 1
ATOM 1544 C C . ASP A 1 202 ? -1.749 -1.115 17.271 1.00 96.81 202 ASP A C 1
ATOM 1546 O O . ASP A 1 202 ? -2.539 -1.344 18.188 1.00 96.81 202 ASP A O 1
ATOM 1550 N N . GLU A 1 203 ? -1.674 0.081 16.683 1.00 96.50 203 GLU A N 1
ATOM 1551 C CA . GLU A 1 203 ? -2.511 1.227 17.043 1.00 96.50 203 GLU A CA 1
ATOM 1552 C C . GLU A 1 203 ? -3.995 0.944 16.778 1.00 96.50 203 GLU A C 1
ATOM 1554 O O . GLU A 1 203 ? -4.831 1.190 17.645 1.00 96.50 203 GLU A O 1
ATOM 1559 N N . ALA A 1 204 ? -4.331 0.335 15.639 1.00 96.00 204 ALA A N 1
ATOM 1560 C CA . ALA A 1 204 ? -5.703 -0.047 15.308 1.00 96.00 204 ALA A CA 1
ATOM 1561 C C . ALA A 1 204 ? -6.281 -1.127 16.243 1.00 96.00 204 ALA A C 1
ATOM 1563 O O . ALA A 1 204 ? -7.498 -1.219 16.406 1.00 96.00 204 ALA A O 1
ATOM 1564 N N . ASN A 1 205 ? -5.437 -1.951 16.872 1.00 94.00 205 ASN A N 1
ATOM 1565 C CA . ASN A 1 205 ? -5.874 -2.930 17.872 1.00 94.00 205 ASN A CA 1
ATOM 1566 C C . ASN A 1 205 ? -6.102 -2.312 19.261 1.00 94.00 205 ASN A C 1
ATOM 1568 O O . ASN A 1 205 ? -6.646 -2.987 20.142 1.00 94.00 205 ASN A O 1
ATOM 1572 N N . LYS A 1 206 ? -5.692 -1.059 19.499 1.00 90.81 206 LYS A N 1
ATOM 1573 C CA . LYS A 1 206 ? -5.918 -0.414 20.794 1.00 90.81 206 LYS A CA 1
ATOM 1574 C C . LYS A 1 206 ? -7.416 -0.160 20.998 1.00 90.81 206 LYS A C 1
ATOM 1576 O O . LYS A 1 206 ? -8.118 0.221 20.061 1.00 90.81 206 LYS A O 1
ATOM 1581 N N . PRO A 1 207 ? -7.931 -0.320 22.230 1.00 70.31 207 PRO A N 1
ATOM 1582 C CA . PRO A 1 207 ? -9.288 0.098 22.543 1.00 70.31 207 PRO A CA 1
ATOM 1583 C C . PRO A 1 207 ? -9.422 1.596 22.260 1.00 70.31 207 PRO A C 1
ATOM 1585 O O . PRO A 1 207 ? -8.675 2.397 22.827 1.00 70.31 207 PRO A O 1
ATOM 1588 N N . THR A 1 208 ? -10.374 1.987 21.413 1.00 58.66 208 THR A N 1
ATOM 1589 C CA . THR A 1 208 ? -10.737 3.398 21.249 1.00 58.66 208 THR A CA 1
ATOM 1590 C C . THR A 1 208 ? -11.145 3.937 22.616 1.00 58.66 208 THR A C 1
ATOM 1592 O O . THR A 1 208 ? -12.152 3.492 23.171 1.00 58.66 208 THR A O 1
ATOM 1595 N N . ARG A 1 209 ? -10.354 4.854 23.188 1.00 45.69 209 ARG A N 1
ATOM 1596 C CA . ARG A 1 209 ? -10.777 5.619 24.366 1.00 45.69 209 ARG A CA 1
ATOM 1597 C C . ARG A 1 209 ? -11.945 6.495 23.917 1.00 45.69 209 ARG A C 1
ATOM 1599 O O . ARG A 1 209 ? -11.730 7.443 23.167 1.00 45.69 209 ARG A O 1
ATOM 1606 N N . GLY A 1 210 ? -13.156 6.078 24.280 1.00 38.06 210 GLY A N 1
ATOM 1607 C CA . GLY A 1 210 ? -14.367 6.888 24.153 1.00 38.06 210 GLY A CA 1
ATOM 1608 C C . GLY A 1 210 ? -14.378 8.047 25.134 1.00 38.06 210 GLY A C 1
ATOM 1609 O O . GLY A 1 210 ? -13.618 7.986 26.130 1.00 38.06 210 GLY A O 1
#

Secondary structure (DSSP, 8-state):
---SPPPHHHHHHHHHHHHGGGTPPPPP-HHHHHHHHHT-SS--TTSSPPPEESGGGGGSPPTT-THHHH-TTSEEEEEEEEETSSS-SEEEEEEEEES-HHHHHHHH----HHHHHHTSEEEEEEEETTEEEEEEEEEE---S-SSEEEEEEEEETTEEEEEEEEEEETTEEEEEEEE-SSSS-HHHHHHHHHHHHHHHHHHHTS----

Foldseek 3Di:
DFADADAQVVLQVLQQVLLVVLQFDGWDDLVVLLVVVVPPPDDDFPLPQFQKVVNLLSLADAFPNCVQSPPPQWHKIKGWRDQPHVVHPWIKIKIKIFDALVVCCVNRVPDDVVSCVVVQKIWGWTQDPVGIFIKIKGKDDADPDAPDKTKIWIDGPNHTFKIWIWHRHGRMIMIIMIGCPPSDHNVVVRVVSRVSRVSSSVSSPDPPPD